Protein AF-A0A2T4XCX3-F1 (afdb_monomer_lite)

pLDDT: mean 85.33, std 10.96, range [38.5, 95.5]

Radius of gyration: 19.76 Å; chains: 1; bounding box: 50×34×57 Å

Secondary structure (DSSP, 8-state):
---GGGTS--TTGGGTS-EE--TTSPPPEEHHHHHHHHHHHH-THHHHHHTSHHHHHHHHHHHHHHHHHHHHHHT-PPPTTS---PPPP-HHHHHHHHHHIIIIIIHHHHHHHHHHS-HHHHHHHHHHHHHHHGGGGGS-HHHHHHHHHHHHHHHHHHHHHHGGGGT-GGGHHHHHHHHHHHHHHHHHHHHHHHHHTT-

Structure (mmCIF, N/CA/C/O backbone):
data_AF-A0A2T4XCX3-F1
#
_entry.id   AF-A0A2T4XCX3-F1
#
loop_
_atom_site.group_PDB
_atom_site.id
_atom_site.type_symbol
_atom_site.label_atom_id
_atom_site.label_alt_id
_atom_site.label_comp_id
_atom_site.label_asym_id
_atom_site.label_entity_id
_atom_site.label_seq_id
_atom_site.pdbx_PDB_ins_code
_atom_site.Cartn_x
_atom_site.Cartn_y
_atom_site.Cartn_z
_atom_site.occupancy
_atom_site.B_iso_or_equiv
_atom_site.auth_seq_id
_atom_site.auth_comp_id
_atom_site.auth_asym_id
_atom_site.auth_atom_id
_atom_site.pdbx_PDB_model_num
ATOM 1 N N . MET A 1 1 ? -10.665 20.257 33.761 1.00 38.50 1 MET A N 1
ATOM 2 C CA . MET A 1 1 ? -11.793 19.526 33.145 1.00 38.50 1 MET A CA 1
ATOM 3 C C . MET A 1 1 ? -11.253 18.775 31.948 1.00 38.50 1 MET A C 1
ATOM 5 O O . MET A 1 1 ? -10.764 19.424 31.034 1.00 38.50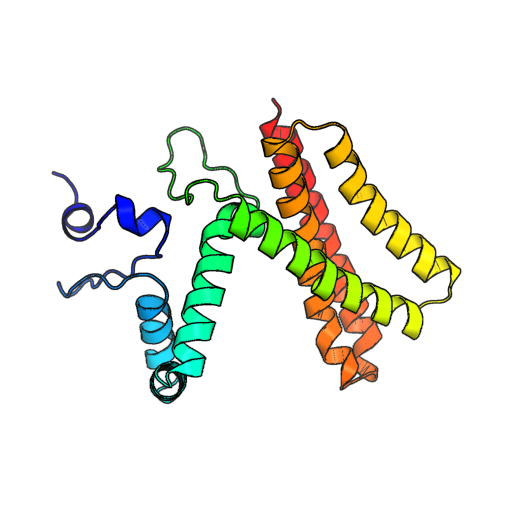 1 MET A O 1
ATOM 9 N N . ARG A 1 2 ? -11.261 17.438 31.974 1.00 46.31 2 ARG A N 1
ATOM 10 C CA . ARG A 1 2 ? -11.012 16.659 30.755 1.00 46.31 2 ARG A CA 1
ATOM 11 C C . ARG A 1 2 ? -12.191 16.911 29.807 1.00 46.31 2 ARG A C 1
ATOM 13 O O . ARG A 1 2 ? -13.324 16.895 30.294 1.00 46.31 2 ARG A O 1
ATOM 20 N N . PRO A 1 3 ? -11.969 17.240 28.527 1.00 59.09 3 PRO A N 1
ATOM 21 C CA . PRO A 1 3 ? -13.065 17.498 27.599 1.00 59.09 3 PRO A CA 1
ATOM 22 C C . PRO A 1 3 ? -13.977 16.262 27.509 1.00 59.09 3 PRO A C 1
ATOM 24 O O . PRO A 1 3 ? -13.491 15.139 27.618 1.00 59.09 3 PRO A O 1
ATOM 27 N N . ILE A 1 4 ? -15.288 16.456 27.304 1.00 57.53 4 ILE A N 1
ATOM 28 C CA . ILE A 1 4 ? -16.320 15.389 27.256 1.00 57.53 4 ILE A CA 1
ATOM 29 C C . ILE A 1 4 ? -15.901 14.224 26.331 1.00 57.53 4 ILE A C 1
ATOM 31 O O . ILE A 1 4 ? -16.176 13.059 26.613 1.00 57.53 4 ILE A O 1
ATOM 35 N N . PHE A 1 5 ? -15.137 14.536 25.281 1.00 58.84 5 PHE A N 1
ATOM 36 C CA . PHE A 1 5 ? -14.554 13.582 24.339 1.00 58.84 5 PHE A CA 1
ATOM 37 C C . PHE A 1 5 ? -13.679 12.496 24.985 1.00 58.84 5 PHE A C 1
ATOM 39 O O . PHE A 1 5 ? -13.702 11.362 24.523 1.00 58.84 5 PHE A O 1
ATOM 46 N N . GLU A 1 6 ? -12.935 12.792 26.054 1.00 59.97 6 GLU A N 1
ATOM 47 C CA . GLU A 1 6 ? -12.050 11.810 26.702 1.00 59.97 6 GLU A CA 1
ATOM 48 C C . GLU A 1 6 ? -12.814 10.749 27.506 1.00 59.97 6 GLU A C 1
ATOM 50 O O . GLU A 1 6 ? -12.277 9.675 27.755 1.00 59.97 6 GLU A O 1
ATOM 55 N N . GLN A 1 7 ? -14.064 11.017 27.903 1.00 64.88 7 GLN A N 1
ATOM 56 C CA . GLN A 1 7 ? -14.885 10.056 28.654 1.00 64.88 7 GLN A CA 1
ATOM 57 C C . GLN A 1 7 ? -15.577 9.031 27.745 1.00 64.88 7 GLN A C 1
ATOM 59 O O . GLN A 1 7 ? -15.892 7.931 28.191 1.00 64.88 7 GLN A O 1
ATOM 64 N N . GLN A 1 8 ? -15.794 9.374 26.472 1.00 69.19 8 GLN A N 1
ATOM 65 C CA . GLN A 1 8 ? -16.414 8.498 25.468 1.00 69.19 8 GLN A CA 1
ATOM 66 C C . GLN A 1 8 ? -15.387 7.722 24.630 1.00 69.19 8 GLN A C 1
ATOM 68 O O . GLN A 1 8 ? -15.764 6.920 23.771 1.00 69.19 8 GLN A O 1
ATOM 73 N N . LEU A 1 9 ? -14.095 7.976 24.850 1.00 76.25 9 LEU A N 1
ATOM 74 C CA . LEU A 1 9 ? -13.010 7.456 24.036 1.00 76.25 9 LEU A CA 1
ATOM 75 C C . LEU A 1 9 ? -12.174 6.440 24.818 1.00 76.25 9 LEU A C 1
ATOM 77 O O . LEU A 1 9 ? -11.388 6.788 25.695 1.00 76.25 9 LEU A O 1
ATOM 81 N N . ASP A 1 10 ? -12.271 5.173 24.432 1.00 80.94 10 ASP A N 1
ATOM 82 C CA . ASP A 1 10 ? -11.305 4.157 24.838 1.00 80.94 10 ASP A CA 1
ATOM 83 C C . ASP A 1 10 ? -9.965 4.393 24.120 1.00 80.94 10 ASP A C 1
ATOM 85 O O . ASP A 1 10 ? -9.782 4.046 22.946 1.00 80.94 10 ASP A O 1
ATOM 89 N N . LEU A 1 11 ? -9.021 5.023 24.824 1.00 77.62 11 LEU A N 1
ATOM 90 C CA . LEU A 1 11 ? -7.689 5.348 24.310 1.00 77.62 11 LEU A CA 1
ATOM 91 C C . LEU A 1 11 ? -6.843 4.109 23.995 1.00 77.62 11 LEU A C 1
ATOM 93 O O . LEU A 1 11 ? -6.000 4.172 23.099 1.00 77.62 11 LEU A O 1
ATOM 97 N N . ALA A 1 12 ? -7.047 2.992 24.701 1.00 78.31 12 ALA A N 1
ATOM 98 C CA . ALA A 1 12 ? -6.309 1.761 24.438 1.00 78.31 12 ALA A CA 1
ATOM 99 C C . ALA A 1 12 ? -6.763 1.158 23.105 1.00 78.31 12 ALA A C 1
ATOM 101 O O . ALA A 1 12 ? -5.939 0.877 22.232 1.00 78.31 12 ALA A O 1
ATOM 102 N N . ARG A 1 13 ? -8.081 1.073 22.905 1.00 78.38 13 ARG A N 1
ATOM 103 C CA . ARG A 1 13 ? -8.689 0.575 21.667 1.00 78.38 13 ARG A CA 1
ATOM 104 C C . ARG A 1 13 ? -8.436 1.492 20.467 1.00 78.38 13 ARG A C 1
ATOM 106 O O . ARG A 1 13 ? -8.200 1.010 19.361 1.00 78.38 13 ARG A O 1
ATOM 113 N N . SER A 1 14 ? -8.389 2.809 20.684 1.00 78.38 14 SER A N 1
ATOM 114 C CA . SER A 1 14 ? -8.179 3.821 19.628 1.00 78.38 14 SER A CA 1
ATOM 115 C C . SER A 1 14 ? -6.824 3.712 18.899 1.00 78.38 14 SER A C 1
ATOM 117 O O . SER A 1 14 ? -6.649 4.218 17.782 1.00 78.38 14 SER A O 1
ATOM 119 N N . LYS A 1 15 ? -5.843 3.032 19.508 1.00 76.88 15 LYS A N 1
ATOM 120 C CA . LYS A 1 15 ? -4.534 2.767 18.887 1.00 76.88 15 LYS A CA 1
ATOM 121 C C . LYS A 1 15 ? -4.604 1.735 17.762 1.00 76.88 15 LYS A C 1
ATOM 123 O O . LYS A 1 15 ? -3.798 1.794 16.837 1.00 76.88 15 LYS A O 1
ATOM 128 N N . GLU A 1 16 ? -5.571 0.826 17.807 1.00 79.12 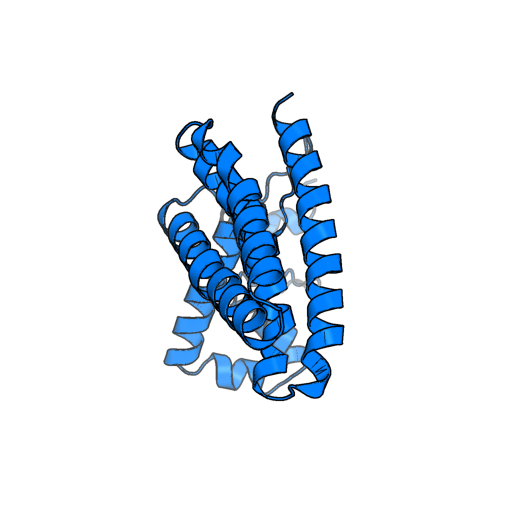16 GLU A N 1
ATOM 129 C CA . GLU A 1 16 ? -5.740 -0.242 16.814 1.00 79.12 16 GLU A CA 1
ATOM 130 C C . GLU A 1 16 ? -6.986 -0.035 15.947 1.00 79.12 16 GLU A C 1
ATOM 132 O O . GLU A 1 16 ? -7.006 -0.369 14.759 1.00 79.12 16 GLU A O 1
ATOM 137 N N . GLU A 1 17 ? -8.030 0.563 16.513 1.00 84.25 17 GLU A N 1
ATOM 138 C CA . GLU A 1 17 ? -9.305 0.788 15.851 1.00 84.25 17 GLU A CA 1
ATOM 139 C C . GLU A 1 17 ? -9.607 2.280 15.766 1.00 84.25 17 GLU A C 1
ATOM 141 O O . GLU A 1 17 ? -9.629 2.969 16.778 1.00 84.25 17 GLU A O 1
ATOM 146 N N . ILE A 1 18 ? -9.841 2.802 14.559 1.00 85.50 18 ILE A N 1
ATOM 147 C CA . ILE A 1 18 ? -10.124 4.229 14.378 1.00 85.50 18 ILE A CA 1
ATOM 148 C C . ILE A 1 18 ? -11.515 4.529 14.969 1.00 85.50 18 ILE A C 1
ATOM 150 O O . ILE A 1 18 ? -12.502 3.944 14.506 1.00 85.50 18 ILE A O 1
ATOM 154 N N . PRO A 1 19 ? -11.615 5.404 15.985 1.00 87.62 19 PRO A N 1
ATOM 155 C CA . PRO A 1 19 ? -12.883 5.748 16.611 1.00 87.62 19 PRO A CA 1
ATOM 156 C C . PRO A 1 19 ? -13.706 6.680 15.715 1.00 87.62 19 PRO A C 1
ATOM 158 O O . PRO A 1 19 ? -13.165 7.554 15.038 1.00 87.62 19 PRO A O 1
ATOM 161 N N . LEU A 1 20 ? -15.024 6.515 15.750 1.00 87.38 20 LEU A N 1
ATOM 162 C CA . LEU A 1 20 ? -16.001 7.444 15.199 1.00 87.38 20 LEU A CA 1
ATOM 163 C C . LEU A 1 20 ? -16.900 7.922 16.336 1.00 87.38 20 LEU A C 1
ATOM 165 O O . LEU A 1 20 ? -17.722 7.160 16.853 1.00 87.38 20 LEU A O 1
ATOM 169 N N . LEU A 1 21 ? -16.697 9.181 16.718 1.00 86.69 21 LEU A N 1
ATOM 170 C CA . LEU A 1 21 ? -17.424 9.850 17.789 1.00 86.69 21 LEU A CA 1
ATOM 171 C C . LEU A 1 21 ? -18.786 10.335 17.295 1.00 86.69 21 LEU A C 1
ATOM 173 O O . LEU A 1 21 ? -18.911 10.834 16.177 1.00 86.69 21 LEU A O 1
ATOM 177 N N . ASP A 1 22 ? -19.787 10.207 18.158 1.00 82.56 22 ASP A N 1
ATOM 178 C CA . ASP A 1 22 ? -21.114 10.762 17.938 1.00 82.56 22 ASP A CA 1
ATOM 179 C C . ASP A 1 22 ? -21.289 12.025 18.786 1.00 82.56 22 ASP A C 1
ATOM 181 O O . ASP A 1 22 ? -21.357 11.976 20.015 1.00 82.56 22 ASP A O 1
ATOM 185 N N . HIS A 1 23 ? -21.370 13.175 18.120 1.00 78.75 23 HIS A N 1
ATOM 186 C CA . HIS A 1 23 ? -21.537 14.467 18.782 1.00 78.75 23 HIS A CA 1
ATOM 187 C C . HIS A 1 23 ? -22.915 14.642 19.440 1.00 78.75 23 HIS A C 1
ATOM 189 O O . HIS A 1 23 ? -23.067 15.527 20.278 1.00 78.75 23 HIS A O 1
ATOM 195 N N . ALA A 1 24 ? -23.900 13.801 19.103 1.00 77.81 24 ALA A N 1
ATOM 196 C CA . ALA A 1 24 ? -25.233 13.813 19.702 1.00 77.81 24 ALA A CA 1
ATOM 197 C C . ALA A 1 24 ? -25.333 12.971 20.992 1.00 77.81 24 ALA A C 1
ATOM 199 O O . ALA A 1 24 ? -26.420 12.829 21.549 1.00 77.81 24 ALA A O 1
ATOM 200 N N . GLY A 1 25 ? -24.217 12.415 21.481 1.00 71.75 25 GLY A N 1
ATOM 201 C CA . GLY A 1 25 ? -24.170 11.633 22.722 1.00 71.75 25 GLY A CA 1
ATOM 202 C C . GLY A 1 25 ? -24.379 10.125 22.544 1.00 71.75 25 GLY A C 1
ATOM 203 O O . GLY A 1 25 ? -24.501 9.410 23.537 1.00 71.75 25 GLY A O 1
ATOM 204 N N . GLY A 1 26 ? -24.408 9.628 21.304 1.00 78.50 26 GLY A N 1
ATOM 205 C CA . GLY A 1 26 ? -24.438 8.194 21.011 1.00 78.50 26 GLY A CA 1
ATOM 206 C C . GLY A 1 26 ? -23.122 7.469 21.331 1.00 78.50 26 GLY A C 1
ATOM 207 O O . GLY A 1 26 ? -22.090 8.078 21.608 1.00 78.50 26 GLY A O 1
ATOM 208 N N . ALA A 1 27 ? -23.153 6.133 21.288 1.00 81.50 27 ALA A N 1
ATOM 209 C CA . ALA A 1 27 ? -21.975 5.307 21.555 1.00 81.50 27 ALA A CA 1
ATOM 210 C C . ALA A 1 27 ? -20.909 5.439 20.449 1.00 81.50 27 ALA A C 1
ATOM 212 O O . ALA A 1 27 ? -21.218 5.334 19.257 1.00 81.50 27 ALA A O 1
ATOM 213 N N . THR A 1 28 ? -19.643 5.588 20.850 1.00 84.69 28 THR A N 1
ATOM 214 C CA . THR A 1 28 ? -18.488 5.622 19.941 1.00 84.69 28 THR A CA 1
ATOM 215 C C . THR A 1 28 ? -18.361 4.302 19.184 1.00 84.69 28 THR A C 1
ATOM 217 O O . THR A 1 28 ? -18.279 3.226 19.782 1.00 84.69 28 THR A O 1
ATOM 220 N N . ARG A 1 29 ? -18.319 4.376 17.852 1.00 88.75 29 ARG A N 1
ATOM 221 C CA . ARG A 1 29 ? -18.045 3.213 16.992 1.00 88.75 29 ARG A CA 1
ATOM 222 C C . ARG A 1 29 ? -16.542 3.090 16.769 1.00 88.75 29 ARG A C 1
ATOM 224 O O . ARG A 1 29 ? -15.827 4.088 16.826 1.00 88.75 29 ARG A O 1
ATOM 231 N N . TYR A 1 30 ? -16.057 1.883 16.493 1.00 89.06 30 TYR A N 1
ATOM 232 C CA . TYR A 1 30 ? -14.629 1.636 16.303 1.00 89.06 30 TYR A CA 1
ATOM 233 C C . TYR A 1 30 ? -14.344 0.814 15.044 1.00 89.06 30 TYR A C 1
ATOM 235 O O . TYR A 1 30 ? -15.101 -0.079 14.660 1.00 89.06 30 TYR A O 1
ATOM 243 N N . GLY A 1 31 ? -13.215 1.118 14.405 1.00 89.19 31 GLY A N 1
ATOM 244 C CA . GLY A 1 31 ? -12.594 0.271 13.396 1.00 89.19 31 GLY A CA 1
ATOM 245 C C . GLY A 1 31 ? -13.418 0.116 12.121 1.00 89.19 31 GLY A C 1
ATOM 246 O O . GLY A 1 31 ? -13.836 1.101 11.509 1.00 89.19 31 GLY A O 1
ATOM 247 N N . ILE A 1 32 ? -13.624 -1.131 11.689 1.00 90.81 32 ILE A N 1
ATOM 248 C CA . ILE A 1 32 ? -14.369 -1.416 10.457 1.00 90.81 32 ILE A CA 1
ATOM 249 C C . ILE A 1 32 ? -15.833 -0.975 10.559 1.00 90.81 32 ILE A C 1
ATOM 251 O O . ILE A 1 32 ? -16.392 -0.512 9.570 1.00 90.81 32 ILE A O 1
ATOM 255 N N . ASP A 1 33 ? -16.437 -1.046 11.747 1.00 89.81 33 ASP A N 1
ATOM 256 C CA . ASP A 1 33 ? -17.845 -0.696 11.937 1.00 89.81 33 ASP A CA 1
ATOM 257 C C . ASP A 1 33 ? -18.049 0.823 11.785 1.00 89.81 33 ASP A C 1
ATOM 259 O O . ASP A 1 33 ? -19.041 1.264 11.202 1.00 89.81 33 ASP A O 1
ATOM 263 N N . SER A 1 34 ? -17.062 1.627 12.202 1.00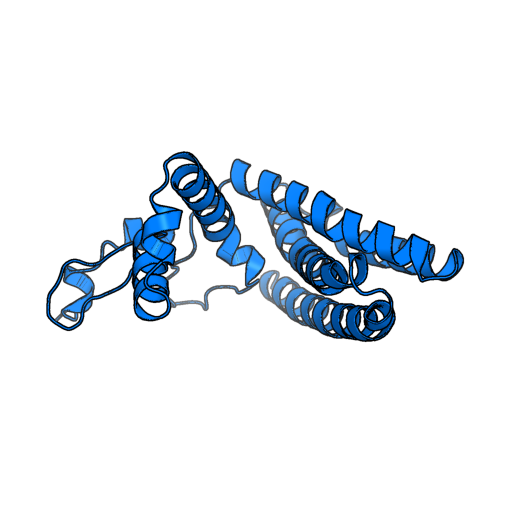 90.56 34 SER A N 1
ATOM 264 C CA . SER A 1 34 ? -16.999 3.066 11.911 1.00 90.56 34 SER A CA 1
ATOM 265 C C . SER A 1 34 ? -16.940 3.348 10.412 1.00 90.56 34 SER A C 1
ATOM 267 O O . SER A 1 34 ? -17.671 4.198 9.901 1.00 90.56 34 SER A O 1
ATOM 269 N N . LEU A 1 35 ? -16.080 2.623 9.692 1.00 90.19 35 LEU A N 1
ATOM 270 C CA . LEU A 1 35 ? -15.897 2.816 8.256 1.00 90.19 35 LEU A CA 1
ATOM 271 C C . LEU A 1 35 ? -17.156 2.419 7.474 1.00 90.19 35 LEU A C 1
ATOM 273 O O . LEU A 1 35 ? -17.596 3.164 6.601 1.00 90.19 35 LEU A O 1
ATOM 277 N N . LEU A 1 36 ? -17.766 1.282 7.817 1.00 91.69 36 LEU A N 1
ATOM 278 C CA . LEU A 1 36 ? -19.017 0.824 7.213 1.00 91.69 36 LEU A CA 1
ATOM 279 C C . LEU A 1 36 ? -20.178 1.770 7.510 1.00 91.69 36 LEU A C 1
ATOM 281 O O . LEU A 1 36 ? -21.020 1.972 6.640 1.00 91.69 36 LEU A O 1
ATOM 285 N N . TYR A 1 37 ? -20.213 2.379 8.697 1.00 90.69 37 TYR A N 1
ATOM 286 C CA . TYR A 1 37 ? -21.206 3.399 9.017 1.00 90.69 37 TYR A CA 1
ATOM 287 C C . TYR A 1 37 ? -21.079 4.615 8.090 1.00 90.69 37 TYR A C 1
ATOM 289 O O . TYR A 1 37 ? -22.061 4.988 7.453 1.00 90.69 37 TYR A O 1
ATOM 297 N N . ILE A 1 38 ? -19.875 5.186 7.948 1.00 89.88 38 ILE A N 1
ATOM 298 C CA . ILE A 1 38 ? -19.629 6.350 7.074 1.00 89.88 38 ILE A CA 1
ATOM 299 C C . ILE A 1 38 ? -19.934 6.013 5.610 1.00 89.88 38 ILE A C 1
ATOM 301 O O . ILE A 1 38 ? -20.617 6.771 4.924 1.00 89.88 38 ILE A O 1
ATOM 305 N N . LEU A 1 39 ? -19.458 4.864 5.125 1.00 89.69 39 LEU A N 1
ATOM 306 C CA . LEU A 1 39 ? -19.727 4.422 3.756 1.00 89.69 39 LEU A CA 1
ATOM 307 C C . LEU A 1 39 ? -21.220 4.162 3.526 1.00 89.69 39 LEU A C 1
ATOM 309 O O . LEU A 1 39 ? -21.728 4.471 2.451 1.00 89.69 39 LEU A O 1
ATOM 313 N N . GLY A 1 40 ? -21.927 3.659 4.539 1.00 90.88 40 GLY A N 1
ATOM 314 C CA . GLY A 1 40 ? -23.368 3.432 4.512 1.00 90.88 40 GLY A CA 1
ATOM 315 C C . GLY A 1 40 ? -24.197 4.708 4.387 1.00 90.88 40 GLY A C 1
ATOM 316 O O . GLY A 1 40 ? -25.239 4.671 3.740 1.00 90.88 40 GLY A O 1
ATOM 317 N N . GLN A 1 41 ? -23.719 5.838 4.923 1.00 91.19 41 GLN A N 1
ATOM 318 C CA . GLN A 1 41 ? -24.374 7.143 4.739 1.00 91.19 41 GLN A CA 1
ATOM 319 C C . GLN A 1 41 ? -24.369 7.585 3.269 1.00 91.19 41 GLN A C 1
ATOM 321 O O . GLN A 1 41 ? -25.312 8.222 2.810 1.00 91.19 41 GLN A O 1
ATOM 326 N N . ARG A 1 42 ? -23.314 7.241 2.516 1.00 92.31 42 ARG A N 1
ATOM 327 C CA . ARG A 1 42 ? -23.203 7.572 1.086 1.00 92.31 42 ARG A CA 1
ATOM 328 C C . ARG A 1 42 ? -23.833 6.511 0.183 1.00 92.31 42 ARG A C 1
ATOM 330 O O . ARG A 1 42 ? -24.403 6.846 -0.851 1.00 92.31 42 ARG A O 1
ATOM 337 N N . TRP A 1 43 ? -23.707 5.239 0.551 1.00 93.12 43 TRP A N 1
ATOM 338 C CA . TRP A 1 43 ? -24.134 4.097 -0.250 1.00 93.12 43 TRP A CA 1
ATOM 339 C C . TRP A 1 43 ? -24.819 3.046 0.628 1.00 93.12 43 TRP A C 1
ATOM 341 O O . TRP A 1 43 ? -24.170 2.189 1.230 1.00 93.12 43 TRP A O 1
ATOM 351 N N . ALA A 1 44 ? -26.153 3.068 0.645 1.00 89.69 44 ALA A N 1
ATOM 352 C CA . ALA A 1 44 ? -26.971 2.232 1.528 1.00 89.69 44 ALA A CA 1
ATOM 353 C C . ALA A 1 44 ? -26.775 0.710 1.347 1.00 89.69 44 ALA A C 1
ATOM 355 O O . ALA A 1 44 ? -27.021 -0.061 2.273 1.00 89.69 44 ALA A O 1
ATOM 356 N N . TRP A 1 45 ? -26.305 0.257 0.180 1.00 92.75 45 TRP A N 1
ATOM 357 C CA . TRP A 1 45 ? -26.069 -1.163 -0.100 1.00 92.75 45 TRP A CA 1
ATOM 358 C C . TRP A 1 45 ? -24.740 -1.694 0.469 1.00 92.75 45 TRP A C 1
ATOM 360 O O . TRP A 1 45 ? -24.605 -2.902 0.666 1.00 92.75 45 TRP A O 1
ATOM 370 N N . ILE A 1 46 ? -23.766 -0.826 0.782 1.00 91.81 46 ILE A N 1
ATOM 371 C CA . ILE A 1 46 ? -22.438 -1.252 1.261 1.00 91.81 46 ILE A CA 1
ATOM 372 C C . ILE A 1 46 ? -22.518 -2.005 2.593 1.00 91.81 46 ILE A C 1
ATOM 374 O O . ILE A 1 46 ? -21.953 -3.097 2.672 1.00 91.81 46 ILE A O 1
ATOM 378 N N . PRO A 1 47 ? -23.227 -1.513 3.631 1.00 89.62 47 PRO A N 1
ATOM 379 C CA . PRO A 1 47 ? -23.355 -2.250 4.884 1.00 89.62 47 PRO A CA 1
ATOM 380 C C . PRO A 1 47 ? -24.036 -3.608 4.702 1.00 89.62 47 PRO A C 1
ATOM 382 O O . PRO A 1 47 ? -23.687 -4.555 5.399 1.00 89.62 47 PRO A O 1
ATOM 385 N N . ALA A 1 48 ? -24.985 -3.724 3.767 1.00 90.19 48 ALA A N 1
ATOM 386 C CA . ALA A 1 48 ? -25.678 -4.981 3.498 1.00 90.19 48 ALA A CA 1
ATOM 387 C C . ALA A 1 48 ? -24.724 -6.036 2.914 1.00 90.19 48 ALA A C 1
ATOM 389 O O . ALA A 1 48 ? -24.661 -7.153 3.423 1.00 90.19 48 ALA A O 1
ATOM 390 N N . VAL A 1 49 ? -23.923 -5.663 1.910 1.00 91.12 49 VAL A N 1
ATOM 391 C CA . VAL A 1 49 ? -22.915 -6.554 1.310 1.00 91.12 49 VAL A CA 1
ATOM 392 C C . VAL A 1 49 ? -21.790 -6.860 2.298 1.00 91.12 49 VAL A C 1
ATOM 394 O O . VAL A 1 49 ? -21.366 -8.007 2.420 1.00 91.12 49 VAL A O 1
ATOM 397 N N . ALA A 1 50 ? -21.334 -5.858 3.049 1.00 89.62 50 ALA A N 1
ATOM 398 C CA . ALA A 1 50 ? -20.261 -6.020 4.021 1.00 89.62 50 ALA A CA 1
ATOM 399 C C . ALA A 1 50 ? -20.627 -6.960 5.177 1.00 89.62 50 ALA A C 1
ATOM 401 O O . ALA A 1 50 ? -19.733 -7.573 5.739 1.00 89.62 50 ALA A O 1
ATOM 402 N N . ARG A 1 51 ? -21.918 -7.103 5.512 1.00 89.50 51 ARG A N 1
ATOM 403 C CA . ARG A 1 51 ? -22.411 -8.024 6.555 1.00 89.50 51 ARG A CA 1
ATOM 404 C C . ARG A 1 51 ? -22.498 -9.482 6.103 1.00 89.50 51 ARG A C 1
ATOM 406 O O . ARG A 1 51 ? -22.727 -10.358 6.938 1.00 89.50 51 ARG A O 1
ATOM 413 N N . LEU A 1 52 ? -22.323 -9.774 4.811 1.00 94.44 52 LEU A N 1
ATOM 414 C CA . LEU A 1 52 ? -22.204 -11.155 4.347 1.00 94.44 52 LEU A CA 1
ATOM 415 C C . LEU A 1 52 ? -20.977 -11.784 5.014 1.00 94.44 52 LEU A C 1
ATOM 417 O O . LEU A 1 52 ? -19.871 -11.278 4.864 1.00 94.44 52 LEU A O 1
ATOM 421 N N . ARG A 1 53 ? -21.157 -12.902 5.729 1.00 92.19 53 ARG A N 1
ATOM 422 C CA . ARG A 1 53 ? -20.107 -13.546 6.547 1.00 92.19 53 ARG A CA 1
ATOM 423 C C . ARG A 1 53 ? -18.716 -13.633 5.890 1.00 92.19 53 ARG A C 1
ATOM 425 O O . ARG A 1 53 ? -17.755 -13.240 6.549 1.00 92.19 53 ARG A O 1
ATOM 432 N N . PRO A 1 54 ? -18.556 -14.112 4.637 1.00 93.19 54 PRO A N 1
ATOM 433 C CA . PRO A 1 54 ? -17.227 -14.176 4.022 1.00 93.19 54 PRO A CA 1
ATOM 434 C C . PRO A 1 54 ? -16.630 -12.787 3.748 1.00 93.19 54 PRO A C 1
ATOM 436 O O . PRO A 1 54 ? -15.422 -12.596 3.883 1.00 93.19 54 PRO A O 1
ATOM 439 N N . VAL A 1 55 ? -17.474 -11.812 3.401 1.00 93.06 55 VAL A N 1
ATOM 440 C CA . VAL A 1 55 ? -17.066 -10.430 3.125 1.00 93.06 55 VAL A CA 1
ATOM 441 C C . VAL A 1 55 ? -16.674 -9.726 4.420 1.00 93.06 55 VAL A C 1
ATOM 443 O O . VAL A 1 55 ? -15.590 -9.154 4.482 1.00 93.06 55 VAL A O 1
ATOM 446 N N . ASP A 1 56 ? -17.494 -9.824 5.469 1.00 92.38 56 ASP A N 1
ATOM 447 C CA . ASP A 1 56 ? -17.201 -9.259 6.792 1.00 92.38 56 ASP A CA 1
ATOM 448 C C . ASP A 1 56 ? -15.870 -9.798 7.334 1.00 92.38 56 ASP A C 1
ATOM 450 O O . ASP A 1 56 ? -14.996 -9.031 7.747 1.00 92.38 56 ASP A O 1
ATOM 454 N N . TRP A 1 57 ? -15.668 -11.118 7.247 1.00 94.19 57 TRP A N 1
ATOM 455 C CA . TRP A 1 57 ? -14.429 -11.769 7.668 1.00 94.19 57 TRP A CA 1
ATOM 456 C C . TRP A 1 57 ? -13.208 -11.214 6.922 1.00 94.19 57 TRP A C 1
ATOM 458 O O . TRP A 1 57 ? -12.202 -10.853 7.547 1.00 94.19 57 TRP A O 1
ATOM 468 N N . PHE A 1 58 ? -13.305 -11.094 5.594 1.00 93.75 58 PHE A N 1
ATOM 469 C CA . PHE A 1 58 ? -12.232 -10.554 4.764 1.00 93.75 58 PHE A CA 1
ATOM 470 C C . PHE A 1 58 ? -11.955 -9.079 5.084 1.00 93.75 58 PHE A C 1
ATOM 472 O O . PHE A 1 58 ? -10.803 -8.709 5.324 1.00 93.75 58 PHE A O 1
ATOM 479 N N . LEU A 1 59 ? -12.996 -8.245 5.166 1.00 92.19 59 LEU A N 1
ATOM 480 C CA . LEU A 1 59 ? -12.883 -6.818 5.477 1.00 92.19 59 LEU A CA 1
ATOM 481 C C . LEU A 1 59 ? -12.255 -6.586 6.853 1.00 92.19 59 LEU A C 1
ATOM 483 O O . LEU A 1 59 ? -11.369 -5.744 6.979 1.00 92.19 59 LEU A O 1
ATOM 487 N N . ARG A 1 60 ? -12.628 -7.367 7.873 1.00 92.12 60 ARG A N 1
ATOM 488 C CA . ARG A 1 60 ? -12.000 -7.308 9.207 1.00 92.12 60 ARG A CA 1
ATOM 489 C C . ARG A 1 60 ? -10.524 -7.690 9.169 1.00 92.12 60 ARG A C 1
ATOM 491 O O . ARG A 1 60 ? -9.718 -7.143 9.929 1.00 92.12 60 ARG A O 1
ATOM 498 N N . ARG A 1 61 ? -10.133 -8.646 8.321 1.00 92.31 61 ARG A N 1
ATOM 499 C CA . ARG A 1 61 ? -8.726 -9.047 8.170 1.00 92.31 61 ARG A CA 1
ATOM 500 C C . ARG A 1 61 ? -7.914 -7.979 7.443 1.00 92.31 61 ARG A C 1
ATOM 502 O O . ARG A 1 61 ? -6.830 -7.631 7.913 1.00 92.31 61 ARG A O 1
ATOM 509 N N . LEU A 1 62 ? -8.463 -7.436 6.360 1.00 91.00 62 LEU A N 1
ATOM 510 C CA . LEU A 1 62 ? -7.867 -6.349 5.592 1.00 91.00 62 LEU A CA 1
ATOM 511 C C . LEU A 1 62 ? -7.734 -5.080 6.440 1.00 91.00 62 LEU A C 1
ATOM 513 O O . LEU A 1 62 ? -6.668 -4.471 6.468 1.00 91.00 62 LEU A O 1
ATOM 517 N N . TYR A 1 63 ? -8.775 -4.732 7.199 1.00 92.06 63 TYR A N 1
ATOM 518 C CA . TYR A 1 63 ? -8.749 -3.607 8.127 1.00 92.06 63 TYR A CA 1
ATOM 519 C C . TYR A 1 63 ? -7.606 -3.748 9.135 1.00 92.06 63 TYR A C 1
ATOM 521 O O . TYR A 1 63 ? -6.819 -2.820 9.296 1.00 92.06 63 TYR A O 1
ATOM 529 N N . ARG A 1 64 ? -7.452 -4.923 9.766 1.00 90.31 64 ARG A N 1
ATOM 530 C CA . ARG A 1 64 ? -6.335 -5.176 10.692 1.00 90.31 64 ARG A CA 1
ATOM 531 C C . ARG A 1 64 ? -4.980 -5.046 9.998 1.00 90.31 64 ARG A C 1
ATOM 533 O O . ARG A 1 64 ? -4.090 -4.401 10.543 1.00 90.31 64 ARG A O 1
ATOM 540 N N . LEU A 1 65 ? -4.831 -5.590 8.788 1.00 91.00 65 LEU A N 1
ATOM 541 C CA . LEU A 1 65 ? -3.597 -5.46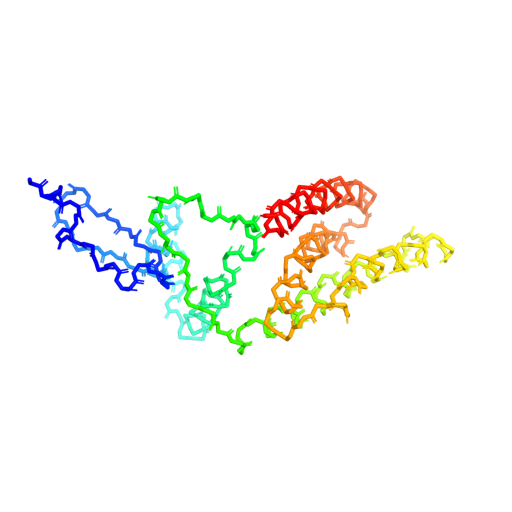2 8.009 1.00 91.00 65 LEU A CA 1
ATOM 542 C C . LEU A 1 65 ? -3.221 -3.993 7.772 1.00 91.00 65 LEU A C 1
ATOM 544 O O . LEU A 1 65 ? -2.074 -3.614 8.008 1.00 91.00 65 LEU A O 1
ATOM 548 N N . VAL A 1 66 ? -4.178 -3.171 7.337 1.00 90.38 66 VAL A N 1
ATOM 549 C CA . VAL A 1 66 ? -3.958 -1.740 7.090 1.00 90.38 66 VAL A CA 1
ATOM 550 C C . VAL A 1 66 ? -3.708 -0.997 8.400 1.00 90.38 66 VAL A C 1
ATOM 552 O O . VAL A 1 66 ? -2.754 -0.227 8.485 1.00 90.38 66 VAL A O 1
ATOM 555 N N . SER A 1 67 ? -4.507 -1.254 9.438 1.00 88.56 67 SER A N 1
ATOM 556 C CA . SER A 1 67 ? -4.410 -0.543 10.713 1.00 88.56 67 SER A CA 1
ATOM 557 C C . SER A 1 67 ? -3.059 -0.766 11.393 1.00 88.56 67 SER A C 1
ATOM 559 O O . SER A 1 67 ? -2.367 0.207 11.690 1.00 88.56 67 SER A O 1
ATOM 561 N N . TYR A 1 68 ? -2.598 -2.018 11.522 1.00 88.00 68 TYR A N 1
ATOM 562 C CA . TYR A 1 68 ? -1.283 -2.319 12.112 1.00 88.00 68 TYR A CA 1
ATOM 563 C C . TYR A 1 68 ? -0.108 -1.757 11.296 1.00 88.00 68 TYR A C 1
ATOM 565 O O . TYR A 1 68 ? 0.967 -1.508 11.841 1.00 88.00 68 TYR A O 1
ATOM 573 N N . ASN A 1 69 ? -0.298 -1.507 9.996 1.00 89.19 69 ASN A N 1
ATOM 574 C CA . ASN A 1 69 ? 0.727 -0.932 9.126 1.00 89.19 69 ASN A CA 1
ATOM 575 C C . ASN A 1 69 ? 0.538 0.567 8.850 1.00 89.19 69 ASN A C 1
ATOM 577 O O . ASN A 1 69 ? 1.349 1.143 8.125 1.00 89.19 69 ASN A O 1
ATOM 581 N N . ARG A 1 70 ? -0.451 1.240 9.462 1.00 87.19 70 ARG A N 1
ATOM 582 C CA . ARG A 1 70 ? -0.791 2.644 9.163 1.00 87.19 70 ARG A CA 1
ATOM 583 C C . ARG A 1 70 ? 0.384 3.605 9.317 1.00 87.19 70 ARG A C 1
ATOM 585 O O . ARG A 1 70 ? 0.582 4.469 8.468 1.00 87.19 70 ARG A O 1
ATOM 592 N N . ARG A 1 71 ? 1.225 3.400 10.339 1.00 84.31 71 ARG A N 1
ATOM 593 C CA . ARG A 1 71 ? 2.443 4.201 10.561 1.00 84.31 71 ARG A CA 1
ATOM 594 C C . ARG A 1 71 ? 3.413 4.104 9.384 1.00 84.31 71 ARG A C 1
ATOM 596 O O . ARG A 1 71 ? 4.014 5.095 8.991 1.00 84.31 71 ARG A O 1
ATOM 603 N N . VAL A 1 72 ? 3.533 2.918 8.797 1.00 86.56 72 VAL A N 1
ATOM 604 C CA . VAL A 1 72 ? 4.403 2.677 7.646 1.00 86.56 72 VAL A CA 1
ATOM 605 C C . VAL A 1 72 ? 3.801 3.154 6.340 1.00 86.56 72 VAL A C 1
ATOM 607 O O . VAL A 1 72 ? 4.514 3.724 5.517 1.00 86.56 72 VAL A O 1
ATOM 610 N N . ILE A 1 73 ? 2.492 2.974 6.176 1.00 88.00 73 ILE A N 1
ATOM 611 C CA . ILE A 1 73 ? 1.776 3.428 4.988 1.00 88.00 73 ILE A CA 1
ATOM 612 C C . ILE A 1 73 ? 1.890 4.951 4.869 1.00 88.00 73 ILE A C 1
ATOM 614 O O . ILE A 1 73 ? 2.266 5.466 3.816 1.00 88.00 73 ILE A O 1
ATOM 618 N N . VAL A 1 74 ? 1.629 5.673 5.962 1.00 84.44 74 VAL A N 1
ATOM 619 C CA . VAL A 1 74 ? 1.711 7.140 5.999 1.00 84.44 74 VAL A CA 1
ATOM 620 C C . VAL A 1 74 ? 3.167 7.621 6.057 1.00 84.44 74 VAL A C 1
ATOM 622 O O . VAL A 1 74 ? 3.462 8.705 5.564 1.00 84.44 74 VAL A O 1
ATOM 625 N N . ALA A 1 75 ? 4.079 6.800 6.592 1.00 82.38 75 ALA A N 1
ATOM 626 C CA . ALA A 1 75 ? 5.490 7.126 6.801 1.00 82.38 75 ALA A CA 1
ATOM 627 C C . ALA A 1 75 ? 5.687 8.449 7.556 1.00 82.38 75 ALA A C 1
ATOM 629 O O . ALA A 1 75 ? 6.514 9.283 7.193 1.00 82.38 75 ALA A O 1
ATOM 630 N N . ASN A 1 76 ? 4.885 8.635 8.603 1.00 74.69 76 ASN A N 1
ATOM 631 C CA . ASN A 1 76 ? 4.955 9.805 9.460 1.00 74.69 76 ASN A CA 1
ATOM 632 C C . ASN A 1 76 ? 5.428 9.402 10.856 1.00 74.69 76 ASN A C 1
ATOM 634 O O . ASN A 1 76 ? 5.027 8.361 11.386 1.00 74.69 76 ASN A O 1
ATOM 638 N N . ASN A 1 77 ? 6.271 10.249 11.436 1.00 67.06 77 ASN A N 1
ATOM 639 C CA . ASN A 1 77 ? 6.695 10.139 12.820 1.00 67.06 77 ASN A CA 1
ATOM 640 C C . ASN A 1 77 ? 5.855 11.092 13.661 1.00 67.06 77 ASN A C 1
ATOM 642 O O . ASN A 1 77 ? 5.629 12.241 13.285 1.00 67.06 77 ASN A O 1
ATOM 646 N N . THR A 1 78 ? 5.376 10.601 14.796 1.00 63.88 78 THR A N 1
ATOM 647 C CA . THR A 1 78 ? 4.628 11.408 15.754 1.00 63.88 78 THR A CA 1
ATOM 648 C C . THR A 1 78 ? 5.559 12.507 16.295 1.00 63.88 78 THR A C 1
ATOM 650 O O . THR A 1 78 ? 6.658 12.174 16.746 1.00 63.88 78 THR A O 1
ATOM 653 N N . PRO A 1 79 ? 5.188 13.802 16.226 1.00 57.22 79 PRO A N 1
ATOM 654 C CA . PRO A 1 79 ? 6.001 14.880 16.787 1.00 57.22 79 PRO A CA 1
ATOM 655 C C . PRO A 1 79 ? 6.262 14.668 18.283 1.00 57.22 79 PRO A C 1
ATOM 657 O O . PRO A 1 79 ? 5.402 14.142 18.992 1.00 57.22 79 PRO A O 1
ATOM 660 N N . ALA A 1 80 ? 7.421 15.110 18.778 1.00 53.47 80 ALA A N 1
ATOM 661 C CA . ALA A 1 80 ? 7.726 15.060 20.206 1.00 53.47 80 ALA A CA 1
ATOM 662 C C . ALA A 1 80 ? 6.653 15.827 21.006 1.00 53.47 80 ALA A C 1
ATOM 664 O O . ALA A 1 80 ? 6.392 16.997 20.735 1.00 53.47 80 ALA A O 1
ATOM 665 N N . GLY A 1 81 ? 6.007 15.150 21.960 1.00 54.03 81 GLY A N 1
ATOM 666 C CA . GLY A 1 81 ? 4.930 15.714 22.785 1.00 54.03 81 GLY A CA 1
ATOM 667 C C . GLY A 1 81 ? 3.511 15.577 22.214 1.00 54.03 81 GLY A C 1
ATOM 668 O O . GLY A 1 81 ? 2.555 15.913 22.910 1.00 54.03 81 GLY A O 1
ATOM 669 N N . ALA A 1 82 ? 3.341 15.057 20.994 1.00 60.25 82 ALA A N 1
ATOM 670 C CA . ALA A 1 82 ? 2.024 14.720 20.455 1.00 60.25 82 ALA A CA 1
ATOM 671 C C . ALA A 1 82 ? 1.569 13.325 20.923 1.00 60.25 82 ALA A C 1
ATOM 673 O O . ALA A 1 82 ? 2.382 12.433 21.168 1.00 60.25 82 ALA A O 1
ATOM 674 N N . PHE A 1 83 ? 0.254 13.126 21.038 1.00 59.34 83 PHE A N 1
ATOM 675 C CA . PHE A 1 83 ? -0.313 11.846 21.459 1.00 59.34 83 PHE A CA 1
ATOM 676 C C . PHE A 1 83 ? -0.019 10.758 20.414 1.00 59.34 83 PHE A C 1
ATOM 678 O O . PHE A 1 83 ? -0.469 10.850 19.268 1.00 59.34 83 PHE A O 1
ATOM 685 N N . ASP A 1 84 ? 0.740 9.725 20.797 1.00 64.69 84 ASP A N 1
ATOM 686 C CA . ASP A 1 84 ? 1.058 8.619 19.896 1.00 64.69 84 ASP A CA 1
ATOM 687 C C . ASP A 1 84 ? -0.130 7.665 19.772 1.00 64.69 84 ASP A C 1
ATOM 689 O O . ASP A 1 84 ? -0.314 6.718 20.543 1.00 64.69 84 ASP A O 1
ATOM 693 N N . CYS A 1 85 ? -0.958 7.941 18.769 1.00 64.12 85 CYS A N 1
ATOM 694 C CA . CYS A 1 85 ? -2.017 7.041 18.353 1.00 64.12 85 CYS A CA 1
ATOM 695 C C . CYS A 1 85 ? -1.474 5.827 17.587 1.00 64.12 85 CYS A C 1
ATOM 697 O O . CYS A 1 85 ? -2.282 5.010 17.172 1.00 64.12 85 CYS A O 1
ATOM 699 N N . ALA A 1 86 ? -0.172 5.666 17.317 1.00 66.75 86 ALA A N 1
ATOM 700 C CA . ALA A 1 86 ? 0.282 4.540 16.503 1.00 66.75 86 ALA A CA 1
ATOM 701 C C . ALA A 1 86 ? -0.043 3.176 17.160 1.00 66.75 86 ALA A C 1
ATOM 703 O O . ALA A 1 86 ? 0.037 3.035 18.383 1.00 66.75 86 ALA A O 1
ATOM 704 N N . PRO A 1 87 ? -0.409 2.157 16.358 1.00 69.50 87 PRO A N 1
ATOM 705 C CA . PRO A 1 87 ? -0.600 0.815 16.883 1.00 69.50 87 PRO A CA 1
ATOM 706 C C . PRO A 1 87 ? 0.748 0.246 17.349 1.00 69.50 87 PRO A C 1
ATOM 708 O O . PRO A 1 87 ? 1.796 0.624 16.804 1.00 69.50 87 PRO A O 1
ATOM 711 N N . PRO A 1 88 ? 0.743 -0.694 18.307 1.00 74.88 88 PRO A N 1
ATOM 712 C CA . PRO A 1 88 ? 1.954 -1.398 18.706 1.00 74.88 88 PRO A CA 1
ATOM 713 C C . PRO A 1 88 ? 2.565 -2.163 17.522 1.00 74.88 88 PRO A C 1
ATOM 715 O O . PRO A 1 88 ? 1.872 -2.598 16.597 1.00 74.88 88 PRO A O 1
ATOM 718 N N . PHE A 1 89 ? 3.890 -2.330 17.541 1.00 78.56 89 PHE A N 1
ATOM 719 C CA . PHE A 1 89 ? 4.595 -3.078 16.503 1.00 78.56 89 PHE A CA 1
ATOM 720 C C . PHE A 1 89 ? 4.176 -4.552 16.523 1.00 78.56 89 PHE A C 1
ATOM 722 O O . PHE A 1 89 ? 4.378 -5.248 17.515 1.00 78.56 89 PHE A O 1
ATOM 729 N N . HIS A 1 90 ? 3.637 -5.038 15.402 1.00 86.00 90 HIS A N 1
ATOM 730 C CA . HIS A 1 90 ? 3.208 -6.426 15.257 1.00 86.00 90 HIS A CA 1
ATOM 731 C C . HIS A 1 90 ? 3.901 -7.093 14.062 1.00 86.00 90 HIS A C 1
ATOM 733 O O . HIS A 1 90 ? 3.521 -6.891 12.904 1.00 86.00 90 HIS A O 1
ATOM 739 N N . LEU A 1 91 ? 4.897 -7.940 14.346 1.00 85.62 91 LEU A N 1
ATOM 740 C CA . LEU A 1 91 ? 5.781 -8.535 13.334 1.00 85.62 91 LEU A CA 1
ATOM 741 C C . LEU A 1 91 ? 5.018 -9.313 12.250 1.00 85.62 91 LEU A C 1
ATOM 743 O O . LEU A 1 91 ? 5.273 -9.118 11.065 1.00 85.62 91 LEU A O 1
ATOM 747 N N . PHE A 1 92 ? 4.034 -10.134 12.637 1.00 89.38 92 PHE A N 1
ATOM 748 C CA . PHE A 1 92 ? 3.233 -10.918 11.686 1.00 89.38 92 PHE A CA 1
ATOM 749 C C . PHE A 1 92 ? 2.570 -10.048 10.601 1.00 89.38 92 PHE A C 1
ATOM 751 O O . PHE A 1 92 ? 2.754 -10.297 9.412 1.00 89.38 92 PHE A O 1
ATOM 758 N N . TYR A 1 93 ? 1.834 -8.994 10.984 1.00 88.94 93 TYR A N 1
ATOM 759 C CA . TYR A 1 93 ? 1.166 -8.113 10.017 1.00 88.94 93 TYR A CA 1
ATOM 760 C C . TYR A 1 93 ? 2.151 -7.29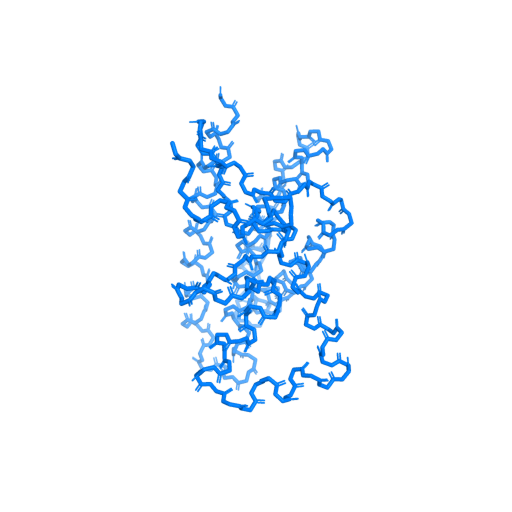9 9.190 1.00 88.94 93 TYR A C 1
ATOM 762 O O . TYR A 1 93 ? 1.835 -6.911 8.067 1.00 88.94 93 TYR A O 1
ATOM 770 N N . ARG A 1 94 ? 3.335 -7.031 9.738 1.00 90.19 94 ARG A N 1
ATOM 771 C CA . ARG A 1 94 ? 4.383 -6.292 9.050 1.00 90.19 94 ARG A CA 1
ATOM 772 C C . ARG A 1 94 ? 5.032 -7.118 7.946 1.00 90.19 94 ARG A C 1
ATOM 774 O O . ARG A 1 94 ? 5.166 -6.624 6.831 1.00 90.19 94 ARG A O 1
ATOM 781 N N . VAL A 1 95 ? 5.375 -8.372 8.233 1.00 89.81 95 VAL A N 1
ATOM 782 C CA . VAL A 1 95 ? 5.880 -9.313 7.223 1.00 89.81 95 VAL A CA 1
ATOM 783 C C . VAL A 1 95 ? 4.804 -9.589 6.177 1.00 89.81 95 VAL A C 1
ATOM 785 O O . VAL A 1 95 ? 5.084 -9.514 4.985 1.00 89.81 95 VAL A O 1
ATOM 788 N N . LEU A 1 96 ? 3.555 -9.810 6.599 1.00 92.88 96 LEU A N 1
ATOM 789 C CA . LEU A 1 96 ? 2.435 -10.006 5.676 1.00 92.88 96 LEU A CA 1
ATOM 790 C C . LEU A 1 96 ? 2.246 -8.805 4.734 1.00 92.88 96 LEU A C 1
ATOM 792 O O . LEU A 1 96 ? 2.056 -8.991 3.535 1.00 92.88 96 LEU A O 1
ATOM 796 N N . TYR A 1 97 ? 2.339 -7.578 5.253 1.00 93.38 97 TYR A N 1
ATOM 797 C CA . TYR A 1 97 ? 2.261 -6.364 4.441 1.00 93.38 97 TYR A CA 1
ATOM 798 C C . TYR A 1 97 ? 3.432 -6.232 3.464 1.00 93.38 97 TYR A C 1
ATOM 800 O O . TYR A 1 97 ? 3.216 -5.882 2.310 1.00 93.38 97 TYR A O 1
ATOM 808 N N . LEU A 1 98 ? 4.657 -6.542 3.898 1.00 92.06 98 LEU A N 1
ATOM 809 C CA . LEU A 1 98 ? 5.833 -6.541 3.026 1.00 92.06 98 LEU A CA 1
ATOM 810 C C . LEU A 1 98 ? 5.687 -7.529 1.872 1.00 92.06 98 LEU A C 1
ATOM 812 O O . LEU A 1 98 ? 5.900 -7.157 0.721 1.00 92.06 98 LEU A O 1
ATOM 816 N N . LEU A 1 99 ? 5.281 -8.764 2.172 1.00 93.06 99 LEU A N 1
ATOM 817 C CA . LEU A 1 99 ? 5.036 -9.780 1.153 1.00 93.06 99 LEU A CA 1
ATOM 818 C C . LEU A 1 99 ? 3.940 -9.334 0.185 1.00 93.06 99 LEU A C 1
ATOM 820 O O . LEU A 1 99 ? 4.122 -9.456 -1.021 1.00 93.06 99 LEU A O 1
ATOM 824 N N . LEU A 1 100 ? 2.846 -8.752 0.688 1.00 93.81 100 LEU A N 1
ATOM 825 C CA . LEU A 1 100 ? 1.785 -8.201 -0.156 1.00 93.81 100 LEU A CA 1
ATOM 826 C C . LEU A 1 100 ? 2.308 -7.075 -1.060 1.00 93.81 100 LEU A C 1
ATOM 828 O O . LEU A 1 100 ? 2.034 -7.073 -2.256 1.00 93.81 100 LEU A O 1
ATOM 832 N N . ALA A 1 101 ? 3.064 -6.127 -0.507 1.00 93.38 101 ALA A N 1
ATOM 833 C CA . ALA A 1 101 ? 3.599 -4.991 -1.248 1.00 93.38 101 ALA A CA 1
ATOM 834 C C . ALA A 1 101 ? 4.582 -5.424 -2.346 1.00 93.38 101 ALA A C 1
ATOM 836 O O . ALA A 1 101 ? 4.534 -4.891 -3.452 1.00 93.38 101 ALA A O 1
ATOM 837 N N . LEU A 1 102 ? 5.432 -6.414 -2.067 1.00 91.44 102 LEU A N 1
ATOM 838 C CA . LEU A 1 102 ? 6.364 -6.971 -3.047 1.00 91.44 102 LEU A CA 1
ATOM 839 C C . LEU A 1 102 ? 5.646 -7.814 -4.106 1.00 91.44 102 LEU A C 1
ATOM 841 O O . LEU A 1 102 ? 5.886 -7.621 -5.293 1.00 91.44 102 LEU A O 1
ATOM 845 N N . ALA A 1 103 ? 4.743 -8.708 -3.698 1.00 93.38 103 ALA A N 1
ATOM 846 C CA . ALA A 1 103 ? 4.040 -9.596 -4.619 1.00 93.38 103 ALA A CA 1
ATOM 847 C C . ALA A 1 103 ? 3.075 -8.826 -5.529 1.00 93.38 103 ALA A C 1
ATOM 849 O O . ALA A 1 103 ? 3.107 -8.993 -6.743 1.00 93.38 103 ALA A O 1
ATOM 850 N N . VAL A 1 104 ? 2.243 -7.951 -4.956 1.00 93.75 104 VAL A N 1
ATOM 851 C CA . VAL A 1 104 ? 1.258 -7.172 -5.718 1.00 93.75 104 VAL A CA 1
ATOM 852 C C . VAL A 1 104 ? 1.927 -5.981 -6.391 1.00 93.75 104 VAL A C 1
ATOM 854 O O . VAL A 1 104 ? 1.840 -5.840 -7.603 1.00 93.75 104 VAL A O 1
ATOM 857 N N . GLY A 1 105 ? 2.621 -5.131 -5.633 1.00 92.69 105 GLY A N 1
ATOM 858 C CA . GLY A 1 105 ? 3.256 -3.930 -6.179 1.00 92.69 105 GLY A CA 1
ATOM 859 C C . GLY A 1 105 ? 4.379 -4.260 -7.155 1.00 92.69 105 GLY A C 1
ATOM 860 O O . GLY A 1 105 ? 4.347 -3.841 -8.310 1.00 92.69 105 GLY A O 1
ATOM 861 N N . GLY A 1 106 ? 5.351 -5.050 -6.696 1.00 90.44 106 GLY A N 1
ATOM 862 C CA . GLY A 1 106 ? 6.485 -5.477 -7.514 1.00 90.44 106 GLY A CA 1
ATOM 863 C C . GLY A 1 106 ? 6.065 -6.356 -8.691 1.00 90.44 106 GLY A C 1
ATOM 864 O O . GLY A 1 106 ? 6.528 -6.120 -9.802 1.00 90.44 106 GLY A O 1
ATOM 865 N N . GLY A 1 107 ? 5.146 -7.306 -8.483 1.00 91.88 107 GLY A N 1
ATOM 866 C CA . GLY A 1 107 ? 4.626 -8.156 -9.557 1.00 91.88 107 GLY A CA 1
ATOM 867 C C . GLY A 1 107 ? 3.903 -7.368 -10.653 1.00 91.88 107 GLY A C 1
ATOM 868 O O . GLY A 1 107 ? 4.203 -7.554 -11.830 1.00 91.88 107 GLY A O 1
ATOM 869 N N . LEU A 1 108 ? 3.009 -6.437 -10.288 1.00 93.81 108 LEU A N 1
ATOM 870 C CA . LEU A 1 108 ? 2.300 -5.594 -11.261 1.00 93.81 108 LEU A CA 1
ATOM 871 C C . LEU A 1 108 ? 3.252 -4.668 -12.023 1.00 93.81 108 LEU A C 1
ATOM 873 O O . LEU A 1 108 ? 3.119 -4.528 -13.237 1.00 93.81 108 LEU A O 1
ATOM 877 N N . LEU A 1 109 ? 4.223 -4.059 -11.338 1.00 91.94 109 LEU A N 1
ATOM 878 C CA . LEU A 1 109 ? 5.218 -3.203 -11.986 1.00 91.94 109 LEU A CA 1
ATOM 879 C C . LEU A 1 109 ? 6.166 -3.994 -12.887 1.00 91.94 109 LEU A C 1
ATOM 881 O O . LEU A 1 109 ? 6.496 -3.512 -13.965 1.00 91.94 109 LEU A O 1
ATOM 885 N N . GLY A 1 110 ? 6.578 -5.196 -12.477 1.00 91.44 110 GLY A N 1
ATOM 886 C CA . GLY A 1 110 ? 7.403 -6.092 -13.287 1.00 91.44 110 GLY A CA 1
ATOM 887 C C . GLY A 1 110 ? 6.686 -6.514 -14.566 1.00 91.44 110 GLY A C 1
ATOM 888 O O . GLY A 1 110 ? 7.216 -6.309 -15.654 1.00 91.44 110 GLY A O 1
ATOM 889 N N . TRP A 1 111 ? 5.442 -6.990 -14.441 1.00 92.38 111 TRP A N 1
ATOM 890 C CA . TRP A 1 111 ? 4.583 -7.312 -15.586 1.00 92.38 111 TRP A CA 1
ATOM 891 C C . TRP A 1 111 ? 4.390 -6.109 -16.519 1.00 92.38 111 TRP A C 1
ATOM 893 O O . TRP A 1 111 ? 4.485 -6.230 -17.740 1.00 92.38 111 TRP A O 1
ATOM 903 N N . PHE A 1 112 ? 4.137 -4.929 -15.949 1.00 92.75 112 PHE A N 1
ATOM 904 C CA . PHE A 1 112 ? 3.942 -3.711 -16.725 1.00 92.75 112 PHE A CA 1
ATOM 905 C C . PHE A 1 112 ? 5.222 -3.311 -17.475 1.00 92.75 112 PHE A C 1
ATOM 907 O O . PHE A 1 112 ? 5.170 -2.998 -18.664 1.00 92.75 112 PHE A O 1
ATOM 914 N N . ALA A 1 113 ? 6.372 -3.345 -16.799 1.00 91.56 113 ALA A N 1
ATOM 915 C CA . ALA A 1 113 ? 7.661 -3.004 -17.387 1.00 91.56 113 ALA A CA 1
ATOM 916 C C . ALA A 1 113 ? 8.044 -3.970 -18.516 1.00 91.56 113 ALA A C 1
ATOM 918 O O . ALA A 1 113 ? 8.447 -3.512 -19.578 1.00 91.56 113 ALA A O 1
ATOM 919 N N . GLU A 1 114 ? 7.863 -5.278 -18.329 1.00 90.88 114 GLU A N 1
ATOM 920 C CA . GLU A 1 114 ? 8.124 -6.284 -19.367 1.00 90.88 114 GLU A CA 1
ATOM 921 C C . GLU A 1 114 ? 7.261 -6.060 -20.616 1.00 90.88 114 GLU A C 1
ATOM 923 O O . GLU A 1 114 ? 7.733 -6.200 -21.742 1.00 90.88 114 GLU A O 1
ATOM 928 N N . LYS A 1 115 ? 5.996 -5.673 -20.425 1.00 92.75 115 LYS A N 1
ATOM 929 C CA . LYS A 1 115 ? 5.045 -5.500 -21.525 1.00 92.75 115 LYS A CA 1
ATOM 930 C C . LYS A 1 115 ? 5.239 -4.205 -22.315 1.00 92.75 115 LYS A C 1
ATOM 932 O O . LYS A 1 115 ? 5.026 -4.202 -23.526 1.00 92.75 115 LYS A O 1
ATOM 937 N N . TYR A 1 116 ? 5.557 -3.101 -21.639 1.00 91.25 116 TYR A N 1
ATOM 938 C CA . TYR A 1 116 ? 5.518 -1.765 -22.245 1.00 91.25 116 TYR A CA 1
ATOM 939 C C . TYR A 1 116 ? 6.892 -1.109 -22.412 1.00 91.25 116 TYR A C 1
ATOM 941 O O . TYR A 1 116 ? 7.001 -0.152 -23.180 1.00 91.25 116 TYR A O 1
ATOM 949 N N . PHE A 1 117 ? 7.938 -1.584 -21.728 1.00 90.00 117 PHE A N 1
ATOM 950 C CA . PHE A 1 117 ? 9.279 -1.004 -21.819 1.00 90.00 117 PHE A CA 1
ATOM 951 C C . PHE A 1 117 ? 10.244 -1.899 -22.601 1.00 90.00 117 PHE A C 1
ATOM 953 O O . PHE A 1 117 ? 10.152 -3.124 -22.542 1.00 90.00 117 PHE A O 1
ATOM 960 N N . PRO A 1 118 ? 11.227 -1.308 -23.306 1.00 92.25 118 PRO A N 1
ATOM 961 C CA . PRO A 1 118 ? 12.320 -2.088 -23.866 1.00 92.25 118 PRO A CA 1
ATOM 962 C C . PRO A 1 118 ? 13.121 -2.770 -22.736 1.00 92.25 118 PRO A C 1
ATOM 964 O O . PRO A 1 118 ? 13.246 -2.190 -21.651 1.00 92.25 118 PRO A O 1
ATOM 967 N N . PRO A 1 119 ? 13.734 -3.948 -22.977 1.00 90.69 119 PRO A N 1
ATOM 968 C CA . PRO A 1 119 ? 14.366 -4.756 -21.928 1.00 90.69 119 PRO A CA 1
ATOM 969 C C . PRO A 1 119 ? 15.390 -4.008 -21.064 1.00 90.69 119 PRO A C 1
ATOM 971 O O . PRO A 1 119 ? 15.423 -4.184 -19.849 1.00 90.69 119 PRO A O 1
ATOM 974 N N . LEU A 1 120 ? 16.192 -3.122 -21.666 1.00 91.00 120 LEU A N 1
ATOM 975 C CA . LEU A 1 120 ? 17.179 -2.314 -20.938 1.00 91.00 120 LEU A CA 1
ATOM 976 C C . LEU A 1 120 ? 16.523 -1.342 -19.947 1.00 91.00 120 LEU A C 1
ATOM 978 O O . LEU A 1 120 ? 17.010 -1.178 -18.830 1.00 91.00 120 LEU A O 1
ATOM 982 N N . LEU A 1 121 ? 15.406 -0.721 -20.336 1.00 88.69 121 LEU A N 1
ATOM 983 C CA . LEU A 1 121 ? 14.667 0.188 -19.463 1.00 88.69 121 LEU A CA 1
ATOM 984 C C . LEU A 1 121 ? 13.936 -0.588 -18.363 1.00 88.69 121 LEU A C 1
ATOM 986 O O . LEU A 1 121 ? 13.977 -0.175 -17.206 1.00 88.69 121 LEU A O 1
ATOM 990 N N . ALA A 1 122 ? 13.324 -1.728 -18.695 1.00 87.81 122 ALA A N 1
ATOM 991 C CA . ALA A 1 122 ? 12.698 -2.608 -17.709 1.00 87.81 122 ALA A CA 1
ATOM 992 C C . ALA A 1 122 ? 13.712 -3.073 -16.646 1.00 87.81 122 ALA A C 1
ATOM 994 O O . ALA A 1 122 ? 13.440 -2.988 -15.446 1.00 87.81 122 ALA A O 1
ATOM 995 N N . LEU A 1 123 ? 14.917 -3.468 -17.073 1.00 87.81 123 LEU A N 1
ATOM 996 C CA . LEU A 1 123 ? 16.011 -3.823 -16.172 1.00 87.81 123 LEU A CA 1
ATOM 997 C C . LEU A 1 123 ? 16.437 -2.637 -15.298 1.00 87.81 123 LEU A C 1
ATOM 999 O O . LEU A 1 123 ? 16.575 -2.798 -14.087 1.00 87.81 123 LEU A O 1
ATOM 1003 N N . ALA A 1 124 ? 16.605 -1.444 -15.876 1.00 88.56 124 ALA A N 1
ATOM 1004 C CA . ALA A 1 124 ? 16.972 -0.245 -15.123 1.00 88.56 124 ALA A CA 1
ATOM 1005 C C . ALA A 1 124 ? 15.934 0.103 -14.040 1.00 88.56 124 ALA A C 1
ATOM 1007 O O . ALA A 1 124 ? 16.306 0.438 -12.914 1.00 88.56 124 ALA A O 1
ATOM 1008 N N . VAL A 1 125 ? 14.639 -0.034 -14.346 1.00 84.94 125 VAL A N 1
ATOM 1009 C CA . VAL A 1 125 ? 13.544 0.177 -13.384 1.00 84.94 125 VAL A CA 1
ATOM 1010 C C . VAL A 1 125 ? 13.597 -0.849 -12.251 1.00 84.94 125 VAL A C 1
ATOM 1012 O O . VAL A 1 125 ? 13.503 -0.466 -11.084 1.00 84.94 125 VAL A O 1
ATOM 1015 N N . LEU A 1 126 ? 13.798 -2.133 -12.564 1.00 84.00 126 LEU A N 1
ATOM 1016 C CA . LEU A 1 126 ? 13.905 -3.194 -11.555 1.00 84.00 126 LEU A CA 1
ATOM 1017 C C . LEU A 1 126 ? 15.128 -3.004 -10.651 1.00 84.00 126 LEU A C 1
ATOM 1019 O O . LEU A 1 126 ? 15.016 -3.115 -9.429 1.00 84.00 126 LEU A O 1
ATOM 1023 N N . VAL A 1 127 ? 16.280 -2.661 -11.231 1.00 87.50 127 VAL A N 1
ATOM 1024 C CA . VAL A 1 127 ? 17.507 -2.362 -10.479 1.00 87.50 127 VAL A CA 1
ATOM 1025 C C . VAL A 1 127 ? 17.307 -1.138 -9.588 1.00 87.50 127 VAL A C 1
ATOM 1027 O O . VAL A 1 127 ? 17.666 -1.184 -8.413 1.00 87.50 127 VAL A O 1
ATOM 1030 N N . GLY A 1 128 ? 16.686 -0.072 -10.099 1.00 87.12 128 GLY A N 1
ATOM 1031 C CA . GLY A 1 128 ? 16.365 1.120 -9.313 1.00 87.12 128 GLY A CA 1
ATOM 1032 C C . GLY A 1 128 ? 15.431 0.814 -8.140 1.00 87.12 128 GLY A C 1
ATOM 1033 O O . GLY A 1 128 ? 15.693 1.235 -7.013 1.00 87.12 128 GLY A O 1
ATOM 1034 N N . ALA A 1 129 ? 14.385 0.017 -8.370 1.00 83.12 129 ALA A N 1
ATOM 1035 C CA . ALA A 1 129 ? 13.475 -0.430 -7.318 1.00 83.12 129 ALA A CA 1
ATOM 1036 C C . ALA A 1 129 ? 14.199 -1.271 -6.250 1.00 83.12 129 ALA A C 1
ATOM 1038 O O . ALA A 1 129 ? 13.980 -1.069 -5.055 1.00 83.12 129 ALA A O 1
ATOM 1039 N N . MET A 1 130 ? 15.105 -2.165 -6.661 1.00 83.88 130 MET A N 1
ATOM 1040 C CA . MET A 1 130 ? 15.906 -2.977 -5.741 1.00 83.88 130 MET A CA 1
ATOM 1041 C C . MET A 1 130 ? 16.909 -2.130 -4.945 1.00 83.88 130 MET A C 1
ATOM 1043 O O . MET A 1 130 ? 17.094 -2.346 -3.747 1.00 83.88 130 MET A O 1
ATOM 1047 N N . ALA A 1 131 ? 17.515 -1.121 -5.579 1.00 88.06 131 ALA A N 1
ATOM 1048 C CA . ALA A 1 131 ? 18.479 -0.223 -4.948 1.00 88.06 131 ALA A CA 1
ATOM 1049 C C . ALA A 1 131 ? 17.877 0.546 -3.760 1.00 88.06 131 ALA A C 1
ATOM 1051 O O . ALA A 1 131 ? 18.554 0.742 -2.751 1.00 88.06 131 ALA A O 1
ATOM 1052 N N . ILE A 1 132 ? 16.591 0.909 -3.836 1.00 86.94 132 ILE A N 1
ATOM 1053 C CA . ILE A 1 132 ? 15.857 1.571 -2.744 1.00 86.94 132 ILE A CA 1
ATOM 1054 C C . ILE A 1 132 ? 15.734 0.661 -1.507 1.00 86.94 132 ILE A C 1
ATOM 1056 O O . ILE A 1 132 ? 15.628 1.155 -0.387 1.00 86.94 132 ILE A O 1
ATOM 1060 N N . LEU A 1 133 ? 15.782 -0.664 -1.672 1.00 86.75 133 LEU A N 1
ATOM 1061 C CA . LEU A 1 133 ? 15.677 -1.620 -0.564 1.00 86.75 133 LEU A CA 1
ATOM 1062 C C . LEU A 1 133 ? 17.034 -1.941 0.084 1.00 86.75 133 LEU A C 1
ATOM 1064 O O . LEU A 1 133 ? 17.069 -2.296 1.263 1.00 86.75 133 LEU A O 1
ATOM 1068 N N . LEU A 1 134 ? 18.151 -1.767 -0.635 1.00 87.69 134 LEU A N 1
ATOM 1069 C CA . LEU A 1 134 ? 19.507 -2.102 -0.164 1.00 87.69 134 LEU A CA 1
ATOM 1070 C C . LEU A 1 134 ? 19.887 -1.511 1.204 1.00 87.69 134 LEU A C 1
ATOM 1072 O O . LEU A 1 134 ? 20.510 -2.226 1.995 1.00 87.69 134 LEU A O 1
ATOM 1076 N N . PRO A 1 135 ? 19.515 -0.264 1.561 1.00 88.44 135 PRO A N 1
ATOM 1077 C CA . PRO A 1 135 ? 19.863 0.288 2.866 1.00 88.44 135 PRO A CA 1
ATOM 1078 C C . PRO A 1 135 ? 19.273 -0.505 4.043 1.00 88.44 135 PRO A C 1
ATOM 1080 O O . PRO A 1 135 ? 19.750 -0.366 5.168 1.00 88.44 135 PRO A O 1
ATOM 1083 N N . ALA A 1 136 ? 18.248 -1.338 3.824 1.00 88.50 136 ALA A N 1
ATOM 1084 C CA . ALA A 1 136 ? 17.709 -2.230 4.850 1.00 88.50 136 ALA A CA 1
ATOM 1085 C C . ALA A 1 136 ? 18.749 -3.225 5.383 1.00 88.50 136 ALA A C 1
ATOM 1087 O O . ALA A 1 136 ? 18.733 -3.524 6.571 1.00 88.50 136 ALA A O 1
ATOM 1088 N N . LEU A 1 137 ? 19.676 -3.687 4.534 1.00 87.31 137 LEU A N 1
ATOM 1089 C CA . LEU A 1 137 ? 20.694 -4.684 4.891 1.00 87.31 137 LEU A CA 1
ATOM 1090 C C . LEU A 1 137 ? 21.691 -4.173 5.938 1.00 87.31 137 LEU A C 1
ATOM 1092 O O . LEU A 1 137 ? 22.345 -4.962 6.609 1.00 87.31 137 LEU A O 1
ATOM 1096 N N . ARG A 1 138 ? 21.815 -2.848 6.078 1.00 88.75 138 ARG A N 1
ATOM 1097 C CA . ARG A 1 138 ? 22.704 -2.203 7.053 1.00 88.75 138 ARG A CA 1
ATOM 1098 C C . ARG A 1 138 ? 22.016 -1.897 8.387 1.00 88.75 138 ARG A C 1
ATOM 1100 O O . ARG A 1 138 ? 22.636 -1.279 9.246 1.00 88.75 138 ARG A O 1
ATOM 1107 N N . ARG A 1 139 ? 20.737 -2.254 8.554 1.00 86.38 139 ARG A N 1
ATOM 1108 C CA . ARG A 1 139 ? 19.936 -1.921 9.742 1.00 86.38 139 ARG A CA 1
ATOM 1109 C C . ARG A 1 139 ? 19.649 -3.162 10.597 1.00 86.38 139 ARG A C 1
ATOM 1111 O O . ARG A 1 139 ? 19.498 -4.249 10.042 1.00 86.38 139 ARG A O 1
ATOM 1118 N N . PRO A 1 140 ? 19.533 -3.018 11.930 1.00 86.81 140 PRO A N 1
ATOM 1119 C CA . PRO A 1 140 ? 19.153 -4.116 12.818 1.00 86.81 140 PRO A CA 1
ATOM 1120 C C . PRO A 1 140 ? 17.691 -4.553 12.610 1.00 86.81 140 PRO A C 1
ATOM 1122 O O . PRO A 1 140 ? 16.887 -3.848 11.998 1.00 86.81 140 PRO A O 1
ATOM 1125 N N . SER A 1 141 ? 17.336 -5.733 13.130 1.00 73.81 141 SER A N 1
ATOM 1126 C CA . SER A 1 141 ? 16.113 -6.478 12.787 1.00 73.81 141 SER A CA 1
ATOM 1127 C C . SER A 1 141 ? 14.751 -5.793 13.033 1.00 73.81 141 SER A C 1
ATOM 1129 O O . SER A 1 141 ? 13.832 -6.111 12.275 1.00 73.81 141 SER A O 1
ATOM 1131 N N . PRO A 1 142 ? 14.544 -4.833 13.960 1.00 80.06 142 PRO A N 1
ATOM 1132 C CA . PRO A 1 142 ? 13.286 -4.075 13.988 1.00 80.06 142 PRO A CA 1
ATOM 1133 C C . PRO A 1 142 ? 13.281 -2.893 13.000 1.00 80.06 142 PRO A C 1
ATOM 1135 O O . PRO A 1 142 ? 12.284 -2.659 12.307 1.00 80.06 142 PRO A O 1
ATOM 1138 N N . ASP A 1 143 ? 14.407 -2.194 12.863 1.00 84.31 143 ASP A N 1
ATOM 1139 C CA . ASP A 1 143 ? 14.520 -0.984 12.041 1.00 84.31 143 ASP A CA 1
ATOM 1140 C C . ASP A 1 143 ? 14.602 -1.299 10.548 1.00 84.31 143 ASP A C 1
ATOM 1142 O O . ASP A 1 143 ? 14.046 -0.571 9.725 1.00 84.31 143 ASP A O 1
ATOM 1146 N N . ALA A 1 144 ? 15.235 -2.415 10.178 1.00 87.50 1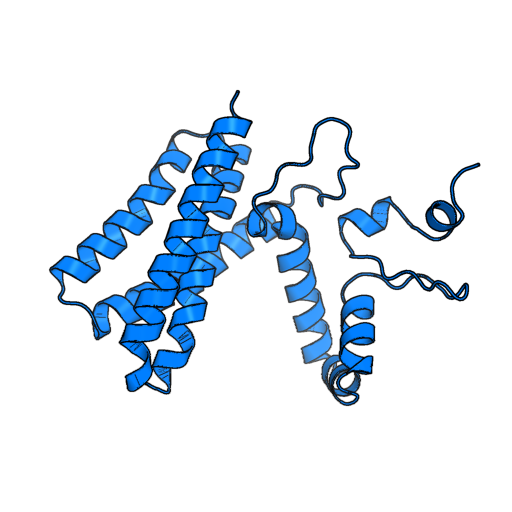44 ALA A N 1
ATOM 1147 C CA . ALA A 1 144 ? 15.270 -2.908 8.805 1.00 87.50 144 ALA A CA 1
ATOM 1148 C C . ALA A 1 144 ? 13.857 -3.207 8.296 1.00 87.50 144 ALA A C 1
ATOM 1150 O O . ALA A 1 144 ? 13.458 -2.748 7.227 1.00 87.50 144 ALA A O 1
ATOM 1151 N N . VAL A 1 145 ? 13.063 -3.915 9.099 1.00 87.38 145 VAL A N 1
ATOM 1152 C CA . VAL A 1 145 ? 11.676 -4.264 8.773 1.00 87.38 145 VAL A CA 1
ATOM 1153 C C . VAL A 1 145 ? 10.784 -3.015 8.749 1.00 87.38 145 VAL A C 1
ATOM 1155 O O . VAL A 1 145 ? 9.839 -2.921 7.958 1.00 87.38 145 VAL A O 1
ATOM 1158 N N . HIS A 1 146 ? 11.072 -2.023 9.593 1.00 88.19 146 HIS A N 1
ATOM 1159 C CA . HIS A 1 146 ? 10.406 -0.726 9.539 1.00 88.19 146 HIS A CA 1
ATOM 1160 C C . HIS A 1 146 ? 10.719 0.034 8.248 1.00 88.19 146 HIS A C 1
ATOM 1162 O O . HIS A 1 146 ? 9.796 0.447 7.543 1.00 88.19 146 HIS A O 1
ATOM 1168 N N . TYR A 1 147 ? 12.000 0.145 7.907 1.00 89.19 147 TYR A N 1
ATOM 1169 C CA . TYR A 1 147 ? 12.475 0.794 6.693 1.00 89.19 147 TYR A CA 1
ATOM 1170 C C . TYR A 1 147 ? 11.906 0.142 5.430 1.00 89.19 147 TYR A C 1
ATOM 1172 O O . TYR A 1 147 ? 11.345 0.835 4.581 1.00 89.19 147 TYR A O 1
ATOM 1180 N N . LEU A 1 148 ? 11.997 -1.189 5.333 1.00 91.38 148 LEU A N 1
ATOM 1181 C CA . LEU A 1 148 ? 11.459 -1.949 4.208 1.00 91.38 148 LEU A CA 1
ATOM 1182 C C . LEU A 1 148 ? 9.968 -1.687 4.042 1.00 91.38 148 LEU A C 1
ATOM 1184 O O . LEU A 1 148 ? 9.509 -1.495 2.924 1.00 91.38 148 LEU A O 1
ATOM 1188 N N . GLY A 1 149 ? 9.209 -1.626 5.140 1.00 89.81 149 GLY A N 1
ATOM 1189 C CA . GLY A 1 149 ? 7.780 -1.344 5.065 1.00 89.81 149 GLY A CA 1
ATOM 1190 C C . GLY A 1 149 ? 7.510 0.032 4.456 1.00 89.81 149 GLY A C 1
ATOM 1191 O O . GLY A 1 149 ? 6.662 0.175 3.568 1.00 89.81 149 GLY A O 1
ATOM 1192 N N . ILE A 1 150 ? 8.241 1.050 4.925 1.00 90.50 150 ILE A N 1
ATOM 1193 C CA . ILE A 1 150 ? 8.108 2.429 4.436 1.00 90.50 150 ILE A CA 1
ATOM 1194 C C . ILE A 1 150 ? 8.425 2.487 2.942 1.00 90.50 150 ILE A C 1
ATOM 1196 O O . ILE A 1 150 ? 7.651 3.062 2.176 1.00 90.50 150 ILE A O 1
ATOM 1200 N N . MET A 1 151 ? 9.517 1.849 2.522 1.00 90.94 151 MET A N 1
ATOM 1201 C CA . MET A 1 151 ? 9.993 1.881 1.138 1.00 90.94 151 MET A CA 1
ATOM 1202 C C . MET A 1 151 ? 9.227 0.953 0.186 1.00 90.94 151 MET A C 1
ATOM 1204 O O . MET A 1 151 ? 9.140 1.247 -1.003 1.00 90.94 151 MET A O 1
ATOM 1208 N N . ALA A 1 152 ? 8.581 -0.101 0.687 1.00 91.69 152 ALA A N 1
ATOM 1209 C CA . ALA A 1 152 ? 7.703 -0.961 -0.107 1.00 91.69 152 ALA A CA 1
ATOM 1210 C C . ALA A 1 152 ? 6.336 -0.313 -0.400 1.00 91.69 152 ALA A C 1
ATOM 1212 O O . ALA A 1 152 ? 5.667 -0.674 -1.364 1.00 91.69 152 ALA A O 1
ATOM 1213 N N . THR A 1 153 ? 5.905 0.670 0.397 1.00 93.12 153 THR A N 1
ATOM 1214 C CA . THR A 1 153 ? 4.609 1.341 0.191 1.00 93.12 153 THR A CA 1
ATOM 1215 C C . THR A 1 153 ? 4.523 2.107 -1.143 1.00 93.12 153 THR A C 1
ATOM 1217 O O . THR A 1 153 ? 3.529 1.924 -1.846 1.00 93.12 153 THR A O 1
ATOM 1220 N N . PRO A 1 154 ? 5.514 2.934 -1.548 1.00 92.75 154 PRO A N 1
ATOM 1221 C CA . PRO A 1 154 ? 5.543 3.520 -2.889 1.00 92.75 154 PRO A CA 1
ATOM 1222 C C . PRO A 1 154 ? 5.419 2.482 -4.010 1.00 92.75 154 PRO A C 1
ATOM 1224 O O . PRO A 1 154 ? 4.704 2.731 -4.975 1.00 92.75 154 PRO A O 1
ATOM 1227 N N . LEU A 1 155 ? 6.070 1.320 -3.861 1.00 91.75 155 LEU A N 1
ATOM 1228 C CA . LEU A 1 155 ? 6.016 0.225 -4.833 1.00 91.75 155 LEU A CA 1
ATOM 1229 C C . LEU A 1 155 ? 4.593 -0.331 -4.967 1.00 91.75 155 LEU A C 1
ATOM 1231 O O . LEU A 1 155 ? 4.092 -0.484 -6.077 1.00 91.75 155 LEU A O 1
ATOM 1235 N N . LEU A 1 156 ? 3.919 -0.577 -3.839 1.00 94.19 156 LEU A N 1
ATOM 1236 C CA . LEU A 1 156 ? 2.527 -1.026 -3.827 1.00 94.19 156 LEU A CA 1
ATOM 1237 C C . LEU A 1 156 ? 1.597 -0.003 -4.489 1.00 94.19 156 LEU A C 1
ATOM 1239 O O . LEU A 1 156 ? 0.782 -0.373 -5.328 1.00 94.19 156 LEU A O 1
ATOM 1243 N N . VAL A 1 157 ? 1.729 1.281 -4.145 1.00 94.50 157 VAL A N 1
ATOM 1244 C CA . VAL A 1 157 ? 0.892 2.346 -4.721 1.00 94.50 157 VAL A CA 1
ATOM 1245 C C . VAL A 1 157 ? 1.129 2.478 -6.224 1.00 94.50 157 VAL A C 1
ATOM 1247 O O . VAL A 1 157 ? 0.167 2.504 -6.984 1.00 94.50 157 VAL A O 1
ATOM 1250 N N . ALA A 1 158 ? 2.386 2.511 -6.669 1.00 93.19 158 ALA A N 1
ATOM 1251 C CA . ALA A 1 158 ? 2.723 2.581 -8.088 1.00 93.19 158 ALA A CA 1
ATOM 1252 C C . ALA A 1 158 ? 2.200 1.357 -8.866 1.00 93.19 158 ALA A C 1
ATOM 1254 O O . ALA A 1 158 ? 1.623 1.525 -9.937 1.00 93.19 158 ALA A O 1
ATOM 1255 N N . GLY A 1 159 ? 2.315 0.147 -8.306 1.00 93.19 159 GLY A N 1
ATOM 1256 C CA . GLY A 1 159 ? 1.761 -1.071 -8.907 1.00 93.19 159 GLY A CA 1
ATOM 1257 C C . GLY A 1 159 ? 0.235 -1.057 -9.015 1.00 93.19 159 GLY A C 1
ATOM 1258 O O . GLY A 1 159 ? -0.319 -1.406 -10.054 1.00 93.19 159 GLY A O 1
ATOM 1259 N N . LEU A 1 160 ? -0.465 -0.584 -7.981 1.00 95.44 160 LEU A N 1
ATOM 1260 C CA . LEU A 1 160 ? -1.923 -0.442 -8.025 1.00 95.44 160 LEU A CA 1
ATOM 1261 C C . LEU A 1 160 ? -2.381 0.630 -9.023 1.00 95.44 160 LEU A C 1
ATOM 1263 O O . LEU A 1 160 ? -3.435 0.473 -9.634 1.00 95.44 160 LEU A O 1
ATOM 1267 N N . LEU A 1 161 ? -1.598 1.695 -9.225 1.00 95.50 161 LEU A N 1
ATOM 1268 C CA . LEU A 1 161 ? -1.904 2.737 -10.210 1.00 95.50 161 LEU A CA 1
ATOM 1269 C C . LEU A 1 161 ? -1.829 2.228 -11.652 1.00 95.50 161 LEU A C 1
ATOM 1271 O O . LEU A 1 161 ? -2.600 2.693 -12.485 1.00 95.50 161 LEU A O 1
ATOM 1275 N N . VAL A 1 162 ? -0.947 1.271 -11.954 1.00 94.88 162 VAL A N 1
ATOM 1276 C CA . VAL A 1 162 ? -0.854 0.683 -13.303 1.00 94.88 162 VAL A CA 1
ATOM 1277 C C . VAL A 1 162 ? -1.855 -0.451 -13.542 1.00 94.88 162 VAL A C 1
ATOM 1279 O O . VAL A 1 162 ? -2.044 -0.861 -14.685 1.00 94.88 162 VAL A O 1
ATOM 1282 N N . LEU A 1 163 ? -2.549 -0.928 -12.503 1.00 94.75 163 LEU A N 1
ATOM 1283 C CA . LEU A 1 163 ? -3.524 -2.021 -12.593 1.00 94.75 163 LEU A CA 1
ATOM 1284 C C . LEU A 1 163 ? -4.616 -1.805 -13.669 1.00 94.75 163 LEU A C 1
ATOM 1286 O O . LEU A 1 163 ? -4.911 -2.753 -14.397 1.00 94.75 163 LEU A O 1
ATOM 1290 N N . PRO A 1 164 ? -5.200 -0.603 -13.862 1.00 94.75 164 PRO A N 1
ATOM 1291 C CA . PRO A 1 164 ? -6.216 -0.398 -14.900 1.00 94.75 164 PRO A CA 1
ATOM 1292 C C . PRO A 1 164 ? -5.710 -0.643 -16.332 1.00 94.75 164 PRO A C 1
ATOM 1294 O O . PRO A 1 164 ? -6.512 -0.935 -17.221 1.00 94.75 164 PRO A O 1
ATOM 1297 N N . ALA A 1 165 ? -4.391 -0.593 -16.565 1.00 93.81 165 ALA A N 1
ATOM 1298 C CA . ALA A 1 165 ? -3.790 -0.875 -17.868 1.00 93.81 165 ALA A CA 1
ATOM 1299 C C . ALA A 1 165 ? -3.919 -2.350 -18.300 1.00 93.81 165 ALA A C 1
ATOM 1301 O O . ALA A 1 165 ? -3.645 -2.663 -19.460 1.00 93.81 165 ALA A O 1
ATOM 1302 N N . LEU A 1 166 ? -4.334 -3.257 -17.400 1.00 92.50 166 LEU A N 1
ATOM 1303 C CA . LEU A 1 166 ? -4.677 -4.640 -17.754 1.00 92.50 166 LEU A CA 1
ATOM 1304 C C . LEU A 1 166 ? -5.896 -4.694 -18.681 1.00 92.50 166 LEU A C 1
ATOM 1306 O O . LEU A 1 166 ? -5.888 -5.456 -19.645 1.00 92.50 166 LEU A O 1
ATOM 1310 N N . TRP A 1 167 ? -6.919 -3.880 -18.403 1.00 94.44 167 TRP A N 1
ATOM 1311 C CA . TRP A 1 167 ? -8.166 -3.851 -19.176 1.00 94.44 167 TRP A CA 1
ATOM 1312 C C . TRP A 1 167 ? -8.170 -2.766 -20.252 1.00 94.44 167 TRP A C 1
ATOM 1314 O O . TRP A 1 167 ? -8.784 -2.952 -21.300 1.00 94.44 167 TRP A O 1
ATOM 1324 N N . TRP A 1 168 ? -7.451 -1.659 -20.032 1.00 95.25 168 TRP A N 1
ATOM 1325 C CA . TRP A 1 168 ? -7.371 -0.542 -20.978 1.00 95.25 168 TRP A CA 1
ATOM 1326 C C . TRP A 1 168 ? -5.920 -0.199 -21.341 1.00 95.25 168 TRP A C 1
ATOM 1328 O O . TRP A 1 168 ? -5.354 0.749 -20.791 1.00 95.25 168 TRP A O 1
ATOM 1338 N N . PRO A 1 169 ? -5.313 -0.915 -22.308 1.00 93.06 169 PRO A N 1
ATOM 1339 C CA . PRO A 1 169 ? -3.915 -0.710 -22.700 1.00 93.06 169 PRO A CA 1
ATOM 1340 C C . PRO A 1 169 ? -3.592 0.712 -23.178 1.00 93.06 169 PRO A C 1
ATOM 1342 O O . PRO A 1 169 ? -2.472 1.179 -23.000 1.00 93.06 169 PRO A O 1
ATOM 1345 N N . LEU A 1 170 ? -4.574 1.434 -23.731 1.00 93.81 170 LEU A N 1
ATOM 1346 C CA . LEU A 1 170 ? -4.416 2.834 -24.154 1.00 93.81 170 LEU A CA 1
ATOM 1347 C C . LEU A 1 170 ? -4.042 3.768 -22.992 1.00 93.81 170 LEU A C 1
ATOM 1349 O O . LEU A 1 170 ? -3.403 4.795 -23.205 1.00 93.81 170 LEU A O 1
ATOM 1353 N N . LEU A 1 171 ? -4.404 3.404 -21.758 1.00 94.19 171 LEU A N 1
ATOM 1354 C CA . LEU A 1 171 ? -4.068 4.165 -20.557 1.00 94.19 171 LEU A CA 1
ATOM 1355 C C . LEU A 1 171 ? -2.693 3.796 -19.979 1.00 94.19 171 LEU A C 1
ATOM 1357 O O . LEU A 1 171 ? -2.282 4.395 -18.991 1.00 94.19 171 LEU A O 1
ATOM 1361 N N . ALA A 1 172 ? -1.955 2.848 -20.565 1.00 93.25 172 ALA A N 1
ATOM 1362 C CA . ALA A 1 172 ? -0.699 2.362 -19.996 1.00 93.25 172 ALA A CA 1
ATOM 1363 C C . ALA A 1 172 ? 0.325 3.488 -19.774 1.00 93.25 172 ALA A C 1
ATOM 1365 O O . ALA A 1 172 ? 0.789 3.684 -18.655 1.00 93.25 172 ALA A O 1
ATOM 1366 N N . TRP A 1 173 ? 0.634 4.276 -20.804 1.00 92.12 173 TRP A N 1
ATOM 1367 C CA . TRP A 1 173 ? 1.604 5.372 -20.715 1.00 92.12 173 TRP A CA 1
ATOM 1368 C C . TRP A 1 173 ? 1.225 6.493 -19.733 1.00 92.12 173 TRP A C 1
ATOM 1370 O O . TRP A 1 173 ? 2.078 6.857 -18.919 1.00 92.12 173 TRP A O 1
ATOM 1380 N N . PRO A 1 174 ? -0.013 7.033 -19.729 1.00 94.81 174 PRO A N 1
ATOM 1381 C CA . PRO A 1 174 ? -0.386 8.029 -18.727 1.00 94.81 174 PRO A CA 1
ATOM 1382 C C . PRO A 1 174 ? -0.371 7.454 -17.303 1.00 94.81 174 PRO A C 1
ATOM 1384 O O . PRO A 1 174 ? 0.079 8.137 -16.382 1.00 94.81 174 PRO A O 1
ATOM 1387 N N . LEU A 1 175 ? -0.781 6.194 -17.107 1.00 93.94 175 LEU A N 1
ATOM 1388 C CA . LEU A 1 175 ? -0.708 5.537 -15.798 1.00 93.94 175 LEU A CA 1
ATOM 1389 C C . LEU A 1 175 ? 0.737 5.280 -15.359 1.00 93.94 175 LEU A C 1
ATOM 1391 O O . LEU A 1 175 ? 1.043 5.456 -14.183 1.00 93.94 175 LEU A O 1
ATOM 1395 N N . ALA A 1 176 ? 1.639 4.941 -16.283 1.00 91.12 176 ALA A N 1
ATOM 1396 C CA . ALA A 1 176 ? 3.067 4.811 -16.006 1.00 91.12 176 ALA A CA 1
ATOM 1397 C C . ALA A 1 176 ? 3.675 6.146 -15.562 1.00 91.12 176 ALA A C 1
ATOM 1399 O O . ALA A 1 176 ? 4.370 6.201 -14.549 1.00 91.12 176 ALA A O 1
ATOM 1400 N N . GLY A 1 177 ? 3.369 7.235 -16.276 1.00 91.81 177 GLY A N 1
ATOM 1401 C CA . GLY A 1 177 ? 3.798 8.581 -15.897 1.00 91.81 177 GLY A CA 1
ATOM 1402 C C . GLY A 1 177 ? 3.288 8.973 -14.508 1.00 91.81 177 GLY A C 1
ATOM 1403 O O . GLY A 1 177 ? 4.064 9.416 -13.662 1.00 91.81 177 GLY A O 1
ATOM 1404 N N . LEU A 1 178 ? 2.003 8.728 -14.232 1.00 94.88 178 LEU A N 1
ATOM 1405 C CA . LEU A 1 178 ? 1.410 8.976 -12.918 1.00 94.88 178 LEU A CA 1
ATOM 1406 C C . LEU A 1 178 ? 2.070 8.127 -11.822 1.00 94.88 178 LEU A C 1
ATOM 1408 O O . LEU A 1 178 ? 2.407 8.655 -10.763 1.00 94.88 178 LEU A O 1
ATOM 1412 N N . ALA A 1 179 ? 2.290 6.836 -12.072 1.00 93.50 179 ALA A N 1
ATOM 1413 C CA . ALA A 1 179 ? 2.938 5.927 -11.133 1.00 93.50 179 ALA A CA 1
ATOM 1414 C C . ALA A 1 179 ? 4.377 6.361 -10.819 1.00 93.50 179 ALA A C 1
ATOM 1416 O O . ALA A 1 179 ? 4.773 6.337 -9.653 1.00 93.50 179 ALA A O 1
ATOM 1417 N N . LEU A 1 180 ? 5.134 6.828 -11.818 1.00 90.44 180 LEU A N 1
ATOM 1418 C CA . LEU A 1 180 ? 6.485 7.363 -11.633 1.00 90.44 180 LEU A CA 1
ATOM 1419 C C . LEU A 1 180 ? 6.486 8.658 -10.814 1.00 90.44 180 LEU A C 1
ATOM 1421 O O . LEU A 1 180 ? 7.268 8.779 -9.873 1.00 90.44 180 LEU A O 1
ATOM 1425 N N . VAL A 1 181 ? 5.596 9.608 -11.113 1.00 93.38 181 VAL A N 1
ATOM 1426 C CA . VAL A 1 181 ? 5.510 10.881 -10.375 1.00 93.38 181 VAL A CA 1
ATOM 1427 C C . VAL A 1 181 ? 5.057 10.650 -8.933 1.00 93.38 181 VAL A C 1
ATOM 1429 O O . VAL A 1 181 ? 5.688 11.129 -7.985 1.00 93.38 181 VAL A O 1
ATOM 1432 N N . VAL A 1 182 ? 3.982 9.884 -8.738 1.00 93.38 182 VAL A N 1
ATOM 1433 C CA . VAL A 1 182 ? 3.445 9.593 -7.404 1.00 93.38 182 VAL A CA 1
ATOM 1434 C C . VAL A 1 182 ? 4.449 8.766 -6.612 1.00 93.38 182 VAL A C 1
ATOM 1436 O O . VAL A 1 182 ? 4.815 9.182 -5.513 1.00 93.38 182 VAL A O 1
ATOM 1439 N N . GLY A 1 183 ? 4.943 7.660 -7.174 1.00 89.75 183 GLY A N 1
ATOM 1440 C CA . GLY A 1 183 ? 5.915 6.765 -6.547 1.00 89.75 183 GLY A CA 1
ATOM 1441 C C . GLY A 1 183 ? 7.237 7.462 -6.228 1.00 89.75 183 GLY A C 1
ATOM 1442 O O . GLY A 1 183 ? 7.710 7.385 -5.096 1.00 89.75 183 GLY A O 1
ATOM 1443 N N . GLY A 1 184 ? 7.789 8.227 -7.172 1.00 88.00 184 GLY A N 1
ATOM 1444 C CA . GLY A 1 184 ? 9.011 9.007 -6.977 1.00 88.00 184 GLY A CA 1
ATOM 1445 C C . GLY A 1 184 ? 8.861 10.075 -5.892 1.00 88.00 184 GLY A C 1
ATOM 1446 O O . GLY A 1 184 ? 9.671 10.129 -4.965 1.00 88.00 184 GLY A O 1
ATOM 1447 N N . SER A 1 185 ? 7.779 10.867 -5.924 1.00 89.31 185 SER A N 1
ATOM 1448 C CA . SER A 1 185 ? 7.514 11.876 -4.881 1.00 89.31 185 SER A CA 1
ATOM 1449 C C . SER A 1 185 ? 7.342 11.244 -3.496 1.00 89.31 185 SER A C 1
ATOM 1451 O O . SER A 1 185 ? 7.755 11.794 -2.475 1.00 89.31 185 SER A O 1
ATOM 1453 N N . MET A 1 186 ? 6.745 10.054 -3.467 1.00 91.38 186 MET A N 1
ATOM 1454 C CA . MET A 1 186 ? 6.556 9.240 -2.283 1.00 91.38 186 MET A CA 1
ATOM 1455 C C . MET A 1 186 ? 7.875 8.717 -1.715 1.00 91.38 186 MET A C 1
ATOM 1457 O O . MET A 1 186 ? 8.036 8.736 -0.497 1.00 91.38 186 MET A O 1
ATOM 1461 N N . VAL A 1 187 ? 8.792 8.241 -2.560 1.00 89.25 187 VAL A N 1
ATOM 1462 C CA . VAL A 1 187 ? 10.129 7.796 -2.141 1.00 89.25 187 VAL A CA 1
ATOM 1463 C C . VAL A 1 187 ? 10.923 8.978 -1.591 1.00 89.25 187 VAL A C 1
ATOM 1465 O O . VAL A 1 187 ? 11.451 8.863 -0.490 1.00 89.25 187 VAL A O 1
ATOM 1468 N N . GLY A 1 188 ? 10.931 10.126 -2.280 1.00 87.25 188 GLY A N 1
ATOM 1469 C CA . GLY A 1 188 ? 11.658 11.325 -1.842 1.00 87.25 188 GLY A CA 1
ATOM 1470 C C . GLY A 1 188 ? 11.233 11.809 -0.452 1.00 87.25 188 GLY A C 1
ATOM 1471 O O . GLY A 1 188 ? 12.051 11.859 0.463 1.00 87.25 188 GLY A O 1
ATOM 1472 N N . ARG A 1 189 ? 9.927 12.039 -0.241 1.00 87.12 189 ARG A N 1
ATOM 1473 C CA . ARG A 1 189 ? 9.399 12.458 1.076 1.00 87.12 189 ARG A CA 1
ATOM 1474 C C . ARG A 1 189 ? 9.733 11.462 2.190 1.00 87.12 189 ARG A C 1
ATOM 1476 O O . ARG A 1 189 ? 10.025 11.853 3.320 1.00 87.12 189 ARG A O 1
ATOM 1483 N N . ARG A 1 190 ? 9.678 10.164 1.882 1.00 89.25 190 ARG A N 1
ATOM 1484 C CA . ARG A 1 190 ? 9.975 9.099 2.848 1.00 89.25 190 ARG A CA 1
ATOM 1485 C C . ARG A 1 190 ? 11.458 9.016 3.168 1.00 89.25 190 ARG A C 1
ATOM 1487 O O . ARG A 1 190 ? 11.812 8.820 4.329 1.00 89.25 190 ARG A O 1
ATOM 1494 N N . TRP A 1 191 ? 12.312 9.192 2.169 1.00 84.75 191 TRP A N 1
ATOM 1495 C CA . TRP A 1 191 ? 13.757 9.234 2.341 1.00 84.75 191 TRP A CA 1
ATOM 1496 C C . TRP A 1 191 ? 14.159 10.345 3.315 1.00 84.75 191 TRP A C 1
ATOM 1498 O O . TRP A 1 191 ? 14.849 10.077 4.299 1.00 84.75 191 TRP A O 1
ATOM 1508 N N . ASP A 1 192 ? 13.609 11.547 3.133 1.00 82.44 192 ASP A N 1
ATOM 1509 C CA . ASP A 1 192 ? 13.839 12.678 4.036 1.00 82.44 192 ASP A CA 1
ATOM 1510 C C . ASP A 1 192 ? 13.353 12.391 5.462 1.00 82.44 192 ASP A C 1
ATOM 1512 O O . ASP A 1 192 ? 14.043 12.705 6.436 1.00 82.44 192 ASP A O 1
ATOM 1516 N N . SER A 1 193 ? 12.180 11.762 5.601 1.00 78.44 193 SER A N 1
ATOM 1517 C CA . SER A 1 193 ? 11.620 11.403 6.912 1.00 78.44 193 SER A CA 1
ATOM 1518 C C . SER A 1 193 ? 12.502 10.403 7.676 1.00 78.44 193 SER A C 1
ATOM 1520 O O . SER A 1 193 ? 12.712 10.549 8.880 1.00 78.44 193 SER A O 1
ATOM 1522 N N . LEU A 1 194 ? 13.086 9.431 6.971 1.00 79.00 194 LEU A N 1
ATOM 1523 C CA . LEU A 1 194 ? 13.956 8.406 7.546 1.00 79.00 194 LEU A CA 1
ATOM 1524 C C . LEU A 1 194 ? 15.343 8.938 7.905 1.00 79.00 194 LEU A C 1
ATOM 1526 O O . LEU A 1 194 ? 15.911 8.497 8.900 1.00 79.00 194 LEU A O 1
ATOM 1530 N N . ILE A 1 195 ? 15.878 9.895 7.140 1.00 72.62 195 ILE A N 1
ATOM 1531 C CA . ILE A 1 195 ? 17.126 10.586 7.500 1.00 72.62 195 ILE A CA 1
ATOM 1532 C C . ILE A 1 195 ? 16.929 11.411 8.773 1.00 72.62 195 ILE A C 1
ATOM 1534 O O . ILE A 1 195 ? 17.777 11.374 9.662 1.00 72.62 195 ILE A O 1
ATOM 1538 N N . LYS A 1 196 ? 15.819 12.153 8.872 1.00 67.12 196 LYS A N 1
ATOM 1539 C CA . LYS A 1 196 ? 15.521 12.992 10.044 1.00 67.12 196 LYS A CA 1
ATOM 1540 C C . LYS A 1 196 ? 15.254 12.178 11.309 1.00 67.12 196 LYS A C 1
ATOM 1542 O O . LYS A 1 196 ? 15.535 12.666 12.388 1.00 67.12 196 LYS A O 1
ATOM 1547 N N . SER A 1 197 ? 14.745 10.953 11.176 1.00 60.81 197 SER A N 1
ATOM 1548 C CA . SER A 1 197 ? 14.498 10.043 12.303 1.00 60.81 197 SER A CA 1
ATOM 1549 C C . SER A 1 197 ? 15.765 9.432 12.915 1.00 60.81 197 SER A C 1
ATOM 1551 O O . SER A 1 197 ? 15.666 8.820 13.973 1.00 60.81 197 SER A O 1
ATOM 1553 N N . ASN A 1 198 ? 16.911 9.515 12.230 1.00 53.72 198 ASN A N 1
ATOM 1554 C CA . ASN A 1 198 ? 18.182 8.909 12.644 1.00 53.72 198 ASN A CA 1
ATOM 1555 C C . ASN A 1 198 ? 19.190 9.948 13.183 1.00 53.72 198 ASN A C 1
ATOM 1557 O O . ASN A 1 198 ? 20.375 9.642 13.306 1.00 53.72 198 ASN A O 1
ATOM 1561 N N . ARG A 1 199 ? 18.730 11.182 13.427 1.00 44.09 199 ARG A N 1
ATOM 1562 C CA . ARG A 1 199 ? 19.417 12.244 14.175 1.00 44.09 199 ARG A CA 1
ATOM 1563 C C . ARG A 1 199 ? 18.652 12.501 15.462 1.00 44.09 199 ARG A C 1
ATOM 1565 O O . ARG A 1 199 ? 19.326 12.830 16.455 1.00 44.09 199 ARG A O 1
#

Sequence (199 aa):
MRPIFEQQLDLARSKEEIPLLDHAGGATRYGIDSLLYILGQRWAWIPAVARLRPVDWFLRRLYRLVSYNRRVIVANNTPAGAFDCAPPFHLFYRVLYLLLALAVGGGLLGWFAEKYFPPLLALAVLVGAMAILLPALRRPSPDAVHYLGIMATPLLVAGLLVLPALWWPLLAWPLAGLALVVGGSMVGRRWDSLIKSNR

Foldseek 3Di:
DPPPVVVLDDLLQCLQWPWDDDPVPDHIDTFVVNVQVVVCVVPVCSVVVCPPVVNVVVSVVVRNLCRLLVCLLVLDDAPVPHDPSHHPHDPVSLVVLLCCLCCQLVVLLLVLCVVPHDPVVSVVVNVVLVVQLVVLVVDDDVVSSSSSSNSSNLSSVLSVLQVVCVVPVVCNVVSNVVSCVSSVVSSVVSVVSVVVVVD